Protein AF-A0A0D6M0I7-F1 (afdb_monomer)

Solvent-accessible surface area (backbone atoms only — not comparable to full-atom values): 11530 Å² total; per-residue (Å²): 132,85,77,81,77,54,43,58,32,40,45,80,44,77,45,68,45,101,78,76,45,76,41,83,40,83,48,74,40,79,72,63,28,50,25,84,95,45,68,43,56,78,30,34,37,62,37,86,89,77,53,40,68,40,75,42,82,83,45,76,90,71,80,80,79,91,53,92,72,46,47,75,41,77,42,70,50,98,43,27,34,66,40,72,46,74,46,53,52,68,68,68,65,74,65,64,63,80,65,67,57,88,78,60,75,82,79,76,46,36,56,61,31,41,77,31,72,63,28,76,69,51,85,80,49,14,54,88,46,65,84,58,82,74,86,69,80,73,97,60,70,28,70,64,41,68,40,55,38,91,77,34,26,28,60,38,86,88,44,72,74,77,13,31,36,47,58,68,56,37,55,55,51,52,53,52,50,52,55,50,61,73,67,52,77,89,126

Mean predicted aligned error: 18.9 Å

pLDDT: mean 76.94, std 11.25, range [42.22, 89.38]

Sequence (187 aa):
MSMPRLKAGCKMEMEVDERDCPMPKIVCDKKNLKCGSIFCEPGYECDDNTLKCIPRTDCPSIALPEQEGCTDKMILDEFDCLVPVRTCKPEKPLRQRRETSSTKASVKCPKNAEWRECTNICPEKSCENYLQTSTCFSLRCGEPGCMCKEGHVLLSSANKENGCVRRETCVKLDSMKKDIEKNKPAN

Organism: NCBI:txid53326

Radius of gyration: 35.13 Å; Cα contacts (8 Å, |Δi|>4): 261; chains: 1; bounding box: 59×62×102 Å

Nearest PDB structures (foldseek):
  5lnl-assembly3_I  TM=2.383E-01  e=9.987E-01  Haemophilus influenzae
  5lnl-assembly3_G  TM=2.401E-01  e=1.651E+00  Haemophilus influenzae
  5lnl-assembly2_E  TM=2.295E-01  e=3.094E+00  Haemophilus influenzae

Structure (mmCIF, N/CA/C/O backbone):
data_AF-A0A0D6M0I7-F1
#
_entry.id   AF-A0A0D6M0I7-F1
#
loop_
_atom_site.group_PDB
_atom_site.id
_atom_site.type_symbol
_atom_site.label_atom_id
_atom_site.label_alt_id
_atom_site.label_comp_id
_atom_site.label_asym_id
_atom_site.label_entity_id
_atom_site.label_seq_id
_atom_site.pdbx_PDB_ins_code
_atom_site.Cartn_x
_atom_site.Cartn_y
_atom_site.Cartn_z
_atom_site.occupancy
_atom_site.B_iso_or_equiv
_atom_site.auth_seq_id
_atom_site.auth_comp_id
_atom_site.auth_asym_id
_atom_site.auth_atom_id
_atom_site.pdbx_PDB_model_num
ATOM 1 N N . MET A 1 1 ? -1.122 -19.846 27.636 1.00 45.75 1 MET A N 1
ATOM 2 C CA . MET A 1 1 ? -1.991 -19.970 26.446 1.00 45.75 1 MET A CA 1
ATOM 3 C C . MET A 1 1 ? -2.554 -18.587 26.168 1.00 45.75 1 MET A C 1
ATOM 5 O O . MET A 1 1 ? -3.141 -18.017 27.075 1.00 45.75 1 MET A O 1
ATOM 9 N N . SER A 1 2 ? -2.271 -17.995 25.005 1.00 52.00 2 SER A N 1
ATOM 10 C CA . SER A 1 2 ? -2.831 -16.686 24.634 1.00 52.00 2 SER A CA 1
ATOM 11 C C . SER A 1 2 ? -4.313 -16.883 24.321 1.00 52.00 2 SER A C 1
ATOM 13 O O . SER A 1 2 ? -4.646 -17.766 23.532 1.00 52.00 2 SER A O 1
ATOM 15 N N . MET A 1 3 ? -5.194 -16.140 24.996 1.00 57.88 3 MET A N 1
ATOM 16 C CA . MET A 1 3 ? -6.621 -16.167 24.679 1.00 57.88 3 MET A CA 1
ATOM 17 C C . MET A 1 3 ? -6.831 -15.629 23.255 1.00 57.88 3 MET A C 1
ATOM 19 O O . MET A 1 3 ? -6.162 -14.665 22.872 1.00 57.88 3 MET A O 1
ATOM 23 N N . PRO A 1 4 ? -7.715 -16.249 22.457 1.00 67.06 4 PRO A N 1
ATOM 24 C CA . PRO A 1 4 ? -8.038 -15.748 21.130 1.00 67.06 4 PRO A CA 1
ATOM 25 C C . PRO A 1 4 ? -8.660 -14.353 21.241 1.00 67.06 4 PRO A C 1
ATOM 27 O O . PRO A 1 4 ? -9.542 -14.129 22.068 1.00 67.06 4 PRO A O 1
ATOM 30 N N . ARG A 1 5 ? -8.196 -13.422 20.402 1.00 76.69 5 ARG A N 1
ATOM 31 C CA . ARG A 1 5 ? -8.773 -12.077 20.310 1.00 76.69 5 ARG A CA 1
ATOM 32 C C . ARG A 1 5 ? -10.195 -12.165 19.781 1.00 76.69 5 ARG A C 1
ATOM 34 O O . ARG A 1 5 ? -10.444 -12.823 18.769 1.00 76.69 5 ARG A O 1
ATOM 41 N N . LEU A 1 6 ? -11.113 -11.489 20.454 1.00 80.31 6 LEU A N 1
ATOM 42 C CA . LEU A 1 6 ? -12.518 -11.425 20.053 1.00 80.31 6 LEU A CA 1
ATOM 43 C C . LEU A 1 6 ? -12.852 -10.032 19.507 1.00 80.31 6 LEU A C 1
ATOM 45 O O . LEU A 1 6 ? -12.062 -9.105 19.635 1.00 80.31 6 LEU A O 1
ATOM 49 N N . LYS A 1 7 ? -14.005 -9.865 18.863 1.00 83.75 7 LYS A N 1
ATOM 50 C CA . LYS A 1 7 ? -14.529 -8.534 18.511 1.00 83.75 7 LYS A CA 1
ATOM 51 C C . LYS A 1 7 ? -15.225 -7.890 19.708 1.00 83.75 7 LYS A C 1
ATOM 53 O O . LYS A 1 7 ? -15.615 -8.591 20.647 1.00 83.75 7 LYS A O 1
ATOM 58 N N . ALA A 1 8 ? -15.404 -6.570 19.681 1.00 79.88 8 ALA A N 1
ATOM 59 C CA . ALA A 1 8 ? -16.074 -5.877 20.775 1.00 79.88 8 ALA A CA 1
ATOM 60 C C . ALA A 1 8 ? -17.533 -6.360 20.904 1.00 79.88 8 ALA A C 1
ATOM 62 O O . ALA A 1 8 ? -18.258 -6.494 19.919 1.00 79.88 8 ALA A O 1
ATOM 63 N N . GLY A 1 9 ? -17.967 -6.658 22.131 1.00 78.50 9 GLY A N 1
ATOM 64 C CA . GLY A 1 9 ? -19.300 -7.214 22.388 1.00 78.50 9 GLY A CA 1
ATOM 65 C C . GLY A 1 9 ? -19.461 -8.700 22.032 1.00 78.50 9 GLY A C 1
ATOM 66 O O . GLY A 1 9 ? -20.576 -9.225 22.112 1.00 78.50 9 GLY A O 1
ATOM 67 N N . CYS A 1 10 ? -18.376 -9.390 21.674 1.00 81.81 10 CYS A N 1
ATOM 68 C CA . CYS A 1 10 ? -18.375 -10.829 21.446 1.00 81.81 10 CYS A CA 1
ATOM 69 C C . CYS A 1 10 ? -17.792 -11.583 22.641 1.00 81.81 10 CYS A C 1
ATOM 71 O O . CYS A 1 10 ? -16.761 -11.198 23.189 1.00 81.81 10 CYS A O 1
ATOM 73 N N . LYS A 1 11 ? -18.441 -12.681 23.023 1.00 80.88 11 LYS A N 1
ATOM 74 C CA . LYS A 1 11 ? -17.976 -13.606 24.060 1.00 80.88 11 LYS A CA 1
ATOM 75 C C . LYS A 1 11 ? -17.826 -14.998 23.462 1.00 80.88 11 LYS A C 1
ATOM 77 O O . LYS A 1 11 ? -18.513 -15.349 22.505 1.00 80.88 11 LYS A O 1
ATOM 82 N N . MET A 1 12 ? -16.896 -15.771 24.009 1.00 80.50 12 MET A N 1
ATOM 83 C CA . MET A 1 12 ? -16.757 -17.182 23.675 1.00 80.50 12 MET A CA 1
ATOM 84 C C . MET A 1 12 ? -17.639 -17.982 24.629 1.00 80.50 12 MET A C 1
ATOM 86 O O . MET A 1 12 ? -17.403 -17.988 25.835 1.00 80.50 12 MET A O 1
ATOM 90 N N . GLU A 1 13 ? -18.661 -18.627 24.085 1.00 83.25 13 GLU A N 1
ATOM 91 C CA . GLU A 1 13 ? -19.517 -19.564 24.804 1.00 83.25 13 GLU A CA 1
ATOM 92 C C . GLU A 1 13 ? -19.139 -20.989 24.404 1.00 83.25 13 GLU A C 1
ATOM 94 O O . GLU A 1 13 ? -18.748 -21.247 23.267 1.00 83.25 13 GLU A O 1
ATOM 99 N N . MET A 1 14 ? -19.214 -21.919 25.350 1.00 79.31 14 MET A N 1
ATOM 100 C CA . MET A 1 14 ? -18.956 -23.332 25.090 1.00 79.31 14 MET A CA 1
ATOM 101 C C . MET A 1 14 ? -20.298 -23.997 24.814 1.00 79.31 14 MET A C 1
ATOM 103 O O . MET A 1 14 ? -21.140 -24.071 25.708 1.00 79.31 14 MET A O 1
ATOM 107 N N . GLU A 1 15 ? -20.504 -24.453 23.585 1.00 80.44 15 GLU A N 1
ATOM 108 C CA . GLU A 1 15 ? -21.698 -25.202 23.200 1.00 80.44 15 GLU A CA 1
ATOM 109 C C . GLU A 1 15 ? -21.327 -26.679 23.064 1.00 80.44 15 GLU A C 1
ATOM 111 O O . GLU A 1 15 ? -20.254 -27.021 22.569 1.00 80.44 15 GLU A O 1
ATOM 116 N N . VAL A 1 16 ? -22.186 -27.561 23.561 1.00 81.06 16 VAL A N 1
ATOM 117 C CA . VAL A 1 16 ? -21.948 -29.003 23.538 1.00 81.06 16 VAL A CA 1
ATOM 118 C C . VAL A 1 16 ? -22.567 -29.562 22.256 1.00 81.06 16 VAL A C 1
ATOM 120 O O . VAL A 1 16 ? -23.767 -29.413 22.044 1.00 81.06 16 VAL A O 1
ATOM 123 N N . ASP A 1 17 ? -21.745 -30.152 21.386 1.00 72.06 17 ASP A N 1
ATOM 124 C CA . ASP A 1 17 ? -22.201 -30.810 20.152 1.00 72.06 17 ASP A CA 1
ATOM 125 C C . ASP A 1 17 ? -22.946 -32.128 20.467 1.00 72.06 17 ASP A C 1
ATOM 127 O O . ASP A 1 17 ? -22.831 -32.656 21.572 1.00 72.06 17 ASP A O 1
ATOM 131 N N . GLU A 1 18 ? -23.646 -32.725 19.495 1.00 79.06 18 GLU A N 1
ATOM 132 C CA . GLU A 1 18 ? -24.423 -33.979 19.632 1.00 79.06 18 GLU A CA 1
ATOM 133 C C . GLU A 1 18 ? -23.598 -35.187 20.133 1.00 79.06 18 GLU A C 1
ATOM 135 O O . GLU A 1 18 ? -24.147 -36.235 20.469 1.00 79.06 18 GLU A O 1
ATOM 140 N N . ARG A 1 19 ? -22.268 -35.053 20.181 1.00 80.50 19 ARG A N 1
ATOM 141 C CA . ARG A 1 19 ? -21.315 -36.042 20.710 1.00 80.50 19 ARG A CA 1
ATOM 142 C C . ARG A 1 19 ? -20.726 -35.658 22.071 1.00 80.50 19 ARG A C 1
ATOM 144 O O . ARG A 1 19 ? -19.617 -36.090 22.385 1.00 80.50 19 ARG A O 1
ATOM 151 N N . ASP A 1 20 ? -21.403 -34.798 22.826 1.00 82.12 20 ASP A N 1
ATOM 152 C CA . ASP A 1 20 ? -20.948 -34.254 24.112 1.00 82.12 20 ASP A CA 1
ATOM 153 C C . ASP A 1 20 ? -19.566 -33.568 24.054 1.00 82.12 20 ASP A C 1
ATOM 155 O O . ASP A 1 20 ? -18.831 -33.480 25.039 1.00 82.12 20 ASP A O 1
ATOM 159 N N . CYS A 1 21 ? -19.188 -33.066 22.875 1.00 81.12 21 CYS A N 1
ATOM 160 C CA . CYS A 1 21 ? -17.908 -32.401 22.660 1.00 81.12 21 CYS A CA 1
ATOM 161 C C . CYS A 1 21 ? -18.083 -30.884 22.841 1.00 81.12 21 CYS A C 1
ATOM 163 O O . CYS A 1 21 ? -18.851 -30.281 22.089 1.00 81.12 21 CYS A O 1
ATOM 165 N N . PRO A 1 22 ? -17.390 -30.241 23.801 1.00 79.12 22 PRO A N 1
ATOM 166 C CA . PRO A 1 22 ? -17.518 -28.808 24.023 1.00 79.12 22 PRO A CA 1
ATOM 167 C C . PRO A 1 22 ? -16.780 -28.036 22.924 1.00 79.12 22 PRO A C 1
ATOM 169 O O . PRO A 1 22 ? -15.549 -28.063 22.842 1.00 79.12 22 PRO A O 1
ATOM 172 N N . MET A 1 23 ? -17.534 -27.339 22.080 1.00 78.56 23 MET A N 1
ATOM 173 C CA . MET A 1 23 ? -17.016 -26.537 20.981 1.00 78.56 23 MET A CA 1
ATOM 174 C C . MET A 1 23 ? -17.151 -25.040 21.306 1.00 78.56 23 MET A C 1
ATOM 176 O O . MET A 1 23 ? -18.237 -24.583 21.672 1.00 78.56 23 MET A O 1
ATOM 180 N N . PRO A 1 24 ? -16.068 -24.249 21.187 1.00 81.50 24 PRO A N 1
ATOM 181 C CA . PRO A 1 24 ? -16.140 -22.814 21.409 1.00 81.50 24 PRO A CA 1
ATOM 182 C C . PRO A 1 24 ? -16.903 -22.139 20.267 1.00 81.50 24 PRO A C 1
ATOM 184 O O . PRO A 1 24 ? -16.541 -22.261 19.095 1.00 81.50 24 PRO A O 1
ATOM 187 N N . LYS A 1 25 ? -17.929 -21.372 20.618 1.00 81.94 25 LYS A N 1
ATOM 188 C CA . LYS A 1 25 ? -18.729 -20.557 19.709 1.00 81.94 25 LYS A CA 1
ATOM 189 C C . LYS A 1 25 ? -18.595 -19.093 20.088 1.00 81.94 25 LYS A C 1
ATOM 191 O O . LYS A 1 25 ? -18.655 -18.724 21.256 1.00 81.94 25 LYS A O 1
ATOM 196 N N . ILE A 1 26 ? -18.401 -18.243 19.088 1.00 82.75 26 ILE A N 1
ATOM 197 C CA . ILE A 1 26 ? -18.319 -16.798 19.291 1.00 82.75 26 ILE A CA 1
ATOM 198 C C . ILE A 1 26 ? -19.728 -16.225 19.149 1.00 82.75 26 ILE A C 1
ATOM 200 O O . ILE A 1 26 ? -20.324 -16.310 18.075 1.00 82.75 26 ILE A O 1
ATOM 204 N N . VAL A 1 27 ? -20.249 -15.639 20.225 1.00 82.06 27 VAL A N 1
ATOM 205 C CA . VAL A 1 27 ? -21.570 -15.002 20.265 1.00 82.06 27 VAL A CA 1
ATOM 206 C C . VAL A 1 27 ? -21.383 -13.499 20.440 1.00 82.06 27 VAL A C 1
ATOM 208 O O . VAL A 1 27 ? -20.778 -13.048 21.411 1.00 82.06 27 VAL A O 1
ATOM 211 N N . CYS A 1 28 ? -21.873 -12.720 19.476 1.00 81.50 28 CYS A N 1
ATOM 212 C CA . CYS A 1 28 ? -21.733 -11.266 19.439 1.00 81.50 28 CYS A CA 1
ATOM 213 C C . CYS A 1 28 ? -23.082 -10.587 19.669 1.00 81.50 28 CYS A C 1
ATOM 215 O O . CYS A 1 28 ? -23.983 -10.714 18.842 1.00 81.50 28 CYS A O 1
ATOM 217 N N . ASP A 1 29 ? -23.194 -9.812 20.747 1.00 79.62 29 ASP A N 1
ATOM 218 C CA . ASP A 1 29 ? -24.434 -9.139 21.133 1.00 79.62 29 ASP A CA 1
ATOM 219 C C . ASP A 1 29 ? -24.184 -7.693 21.553 1.00 79.62 29 ASP A C 1
ATOM 221 O O . ASP A 1 29 ? -23.333 -7.400 22.390 1.00 79.62 29 ASP A O 1
ATOM 225 N N . LYS A 1 30 ? -25.016 -6.763 21.066 1.00 76.69 30 LYS A N 1
ATOM 226 C CA . LYS A 1 30 ? -24.940 -5.341 21.463 1.00 76.69 30 LYS A CA 1
ATOM 227 C C . LYS A 1 30 ? -25.147 -5.128 22.964 1.00 76.69 30 LYS A C 1
ATOM 229 O O . LYS A 1 30 ? -24.667 -4.147 23.521 1.00 76.69 30 LYS A O 1
ATOM 234 N N . LYS A 1 31 ? -25.855 -6.046 23.631 1.00 78.31 31 LYS A N 1
ATOM 235 C CA . LYS A 1 31 ? -26.040 -6.022 25.088 1.00 78.31 31 LYS A CA 1
ATOM 236 C C . LYS A 1 31 ? -24.724 -6.213 25.840 1.00 78.31 31 LYS A C 1
ATOM 238 O O . LYS A 1 31 ? -24.592 -5.670 26.929 1.00 78.31 31 LYS A O 1
ATOM 243 N N . ASN A 1 32 ? -23.752 -6.910 25.249 1.00 73.69 32 ASN A N 1
ATOM 244 C CA . ASN A 1 32 ? -22.438 -7.121 25.856 1.00 73.69 32 ASN A CA 1
ATOM 245 C C . ASN A 1 32 ? -21.578 -5.850 25.882 1.00 73.69 32 ASN A C 1
ATOM 247 O O . ASN A 1 32 ? -20.591 -5.815 26.603 1.00 73.69 32 ASN A O 1
ATOM 251 N N . LEU A 1 33 ? -21.950 -4.809 25.130 1.00 77.06 33 LEU A N 1
ATOM 252 C CA . LEU A 1 33 ? -21.303 -3.493 25.183 1.00 77.06 33 LEU A CA 1
ATOM 253 C C . LEU A 1 33 ? -21.889 -2.599 26.283 1.00 77.06 33 LEU A C 1
ATOM 255 O O . LEU A 1 33 ? -21.406 -1.490 26.497 1.00 77.06 33 LEU A O 1
ATOM 259 N N . LYS A 1 34 ? -22.963 -3.025 26.9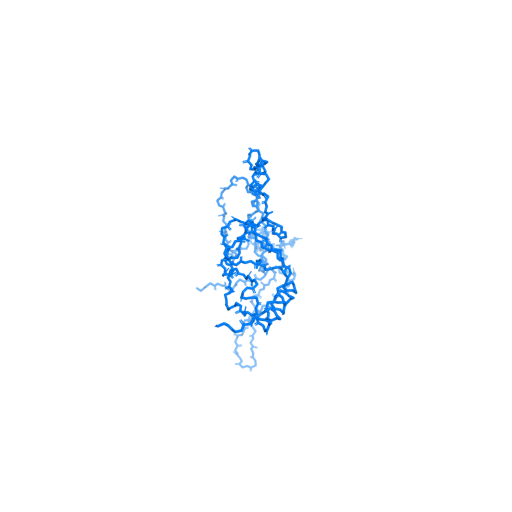54 1.00 81.75 34 LYS A N 1
ATOM 260 C CA . LYS A 1 34 ? -23.627 -2.213 27.970 1.00 81.75 34 LYS A CA 1
ATOM 261 C C . LYS A 1 34 ? -22.807 -2.217 29.260 1.00 81.75 34 LYS A C 1
ATOM 263 O O . LYS A 1 34 ? -22.562 -3.273 29.830 1.00 81.75 34 LYS A O 1
ATOM 268 N N . CYS A 1 35 ? -22.465 -1.030 29.742 1.00 82.44 35 CYS A N 1
ATOM 269 C CA . CYS A 1 35 ? -21.758 -0.803 30.992 1.00 82.44 35 CYS A CA 1
ATOM 270 C C . CYS A 1 35 ? -22.588 0.125 31.881 1.00 82.44 35 CYS A C 1
ATOM 272 O O . CYS A 1 35 ? -22.675 1.332 31.645 1.00 82.44 35 CYS A O 1
ATOM 274 N N . GLY A 1 36 ? -23.301 -0.446 32.855 1.00 81.19 36 GLY A N 1
ATOM 275 C CA . GLY A 1 36 ? -24.293 0.293 33.639 1.00 81.19 36 GLY A CA 1
ATOM 276 C C . GLY A 1 36 ? -25.383 0.915 32.752 1.00 81.19 36 GLY A C 1
ATOM 277 O O . GLY A 1 36 ? -26.186 0.203 32.143 1.00 81.19 36 GLY A O 1
ATOM 278 N N . SER A 1 37 ? -25.409 2.248 32.675 1.00 81.31 37 SER A N 1
ATOM 279 C CA . SER A 1 37 ? -26.374 3.020 31.870 1.00 81.31 37 SER A CA 1
ATOM 280 C C . SER A 1 37 ? -25.841 3.466 30.503 1.00 81.31 37 SER A C 1
ATOM 282 O O . SER A 1 37 ? -26.593 4.067 29.737 1.00 81.31 37 SER A O 1
ATOM 284 N N . ILE A 1 38 ? -24.571 3.196 30.190 1.00 83.81 38 ILE A N 1
ATOM 285 C CA . ILE A 1 38 ? -23.921 3.602 28.935 1.00 83.81 38 ILE A CA 1
ATOM 286 C C . ILE A 1 38 ? -23.555 2.383 28.084 1.00 83.81 38 ILE A C 1
ATOM 288 O O . ILE A 1 38 ? -23.533 1.255 28.570 1.00 83.81 38 ILE A O 1
ATOM 292 N N . PHE A 1 39 ? -23.287 2.603 26.800 1.00 85.81 39 PHE A N 1
ATOM 293 C CA . PHE A 1 39 ? -22.724 1.588 25.910 1.00 85.81 39 PHE A CA 1
ATOM 294 C C . PHE A 1 39 ? -21.276 1.959 25.612 1.00 85.81 39 PHE A C 1
ATOM 296 O O . PHE A 1 39 ? -21.008 3.095 25.224 1.00 85.81 39 PHE A O 1
ATOM 303 N N . CYS A 1 40 ? -20.361 1.015 25.811 1.00 83.75 40 CYS A N 1
ATOM 304 C CA . CYS A 1 40 ? -18.964 1.193 25.459 1.00 83.75 40 CYS A CA 1
ATOM 305 C C . CYS A 1 40 ? -18.800 1.206 23.942 1.00 83.75 40 CYS A C 1
ATOM 307 O O . CYS A 1 40 ? -19.434 0.429 23.221 1.00 83.75 40 CYS A O 1
ATOM 309 N N . GLU A 1 41 ? -17.945 2.104 23.466 1.00 82.94 41 GLU A N 1
ATOM 310 C CA . GLU A 1 41 ? -17.535 2.125 22.069 1.00 82.94 41 GLU A CA 1
ATOM 311 C C . GLU A 1 41 ? -16.667 0.893 21.751 1.00 82.94 41 GLU A C 1
ATOM 313 O O . GLU A 1 41 ? -16.020 0.342 22.651 1.00 82.94 41 GLU A O 1
ATOM 318 N N . PRO A 1 42 ? -16.627 0.444 20.484 1.00 81.75 42 PRO A N 1
ATOM 319 C CA . PRO A 1 42 ? -15.705 -0.609 20.072 1.00 81.75 42 PRO A CA 1
ATOM 320 C C . PRO A 1 42 ? -14.258 -0.234 20.443 1.00 81.75 42 PRO A C 1
ATOM 322 O O . PRO A 1 42 ? -13.865 0.924 20.320 1.00 81.75 42 PRO A O 1
ATOM 325 N N . GLY A 1 43 ? -13.481 -1.196 20.949 1.00 78.19 43 GLY A N 1
ATOM 326 C CA . GLY A 1 43 ? -12.152 -0.953 21.542 1.00 78.19 43 GLY A CA 1
ATOM 327 C C . GLY A 1 43 ? -12.126 -0.854 23.059 1.00 78.19 43 GLY A C 1
ATOM 328 O O . GLY A 1 43 ? -11.050 -0.964 23.654 1.00 78.19 43 GLY A O 1
ATOM 329 N N . TYR A 1 44 ? -13.296 -0.746 23.687 1.00 83.25 44 TYR A N 1
ATOM 330 C CA . TYR A 1 44 ? -13.439 -0.707 25.135 1.00 83.25 44 TYR A CA 1
ATOM 331 C C . TYR A 1 44 ? -14.287 -1.876 25.647 1.00 83.25 44 TYR A C 1
ATOM 333 O O . TYR A 1 44 ? -15.237 -2.315 24.998 1.00 83.25 44 TYR A O 1
ATOM 341 N N . GLU A 1 45 ? -13.941 -2.369 26.831 1.00 85.00 45 GLU A N 1
ATOM 342 C CA . GLU A 1 45 ? -14.723 -3.322 27.616 1.00 85.00 45 GLU A CA 1
ATOM 343 C C . GLU A 1 45 ? -15.252 -2.659 28.891 1.00 85.00 45 GLU A C 1
ATOM 345 O O . GLU A 1 45 ? -14.703 -1.666 29.366 1.00 85.00 45 GLU A O 1
ATOM 350 N N . CYS A 1 46 ? -16.355 -3.174 29.431 1.00 85.00 46 CYS A N 1
ATOM 351 C CA . CYS A 1 46 ? -16.882 -2.687 30.699 1.00 85.00 46 CYS A CA 1
ATOM 352 C C . CYS A 1 46 ? -16.094 -3.298 31.859 1.00 85.00 46 CYS A C 1
ATOM 354 O O . CYS A 1 46 ? -16.008 -4.519 31.961 1.00 85.00 46 CYS A O 1
ATOM 356 N N . ASP A 1 47 ? -15.573 -2.461 32.752 1.00 84.69 47 ASP A N 1
ATOM 357 C CA . ASP A 1 47 ? -15.120 -2.909 34.064 1.00 84.69 47 ASP A CA 1
ATOM 358 C C . ASP A 1 47 ? -16.321 -2.992 35.011 1.00 84.69 47 ASP A C 1
ATOM 360 O O . ASP A 1 47 ? -16.873 -1.969 35.428 1.00 84.69 47 ASP A O 1
ATOM 364 N N . ASP A 1 48 ? -16.709 -4.216 35.365 1.00 80.62 48 ASP A N 1
ATOM 365 C CA . ASP A 1 48 ? -17.852 -4.497 36.238 1.00 80.62 48 ASP A CA 1
ATOM 366 C C . ASP A 1 48 ? -17.703 -3.873 37.638 1.00 80.62 48 ASP A C 1
ATOM 368 O O . ASP A 1 48 ? -18.704 -3.590 38.298 1.00 80.62 48 ASP A O 1
ATOM 372 N N . ASN A 1 49 ? -16.470 -3.609 38.092 1.00 83.44 49 ASN A N 1
ATOM 373 C CA . ASN A 1 49 ? -16.224 -3.033 39.417 1.00 83.44 49 ASN A CA 1
ATOM 374 C C . ASN A 1 49 ? -16.445 -1.520 39.449 1.00 83.44 49 ASN A C 1
ATOM 376 O O . ASN A 1 49 ? -16.968 -0.981 40.424 1.00 83.44 49 ASN A O 1
ATOM 380 N N . THR A 1 50 ? -16.010 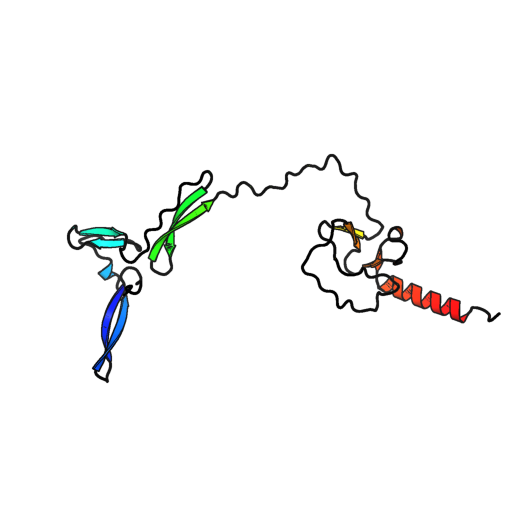-0.818 38.401 1.00 83.25 50 THR A N 1
ATOM 381 C CA . THR A 1 50 ? -16.071 0.650 38.346 1.00 83.25 50 THR A CA 1
ATOM 382 C C . THR A 1 50 ? -17.213 1.177 37.484 1.00 83.25 50 THR A C 1
ATOM 384 O O . THR A 1 50 ? -17.476 2.382 37.513 1.00 83.25 50 THR A O 1
ATOM 387 N N . LEU A 1 51 ? -17.904 0.296 36.747 1.00 84.00 51 LEU A N 1
ATOM 388 C CA . LEU A 1 51 ? -18.929 0.626 35.752 1.00 84.00 51 LEU A CA 1
ATOM 389 C C . LEU A 1 51 ? -18.420 1.627 34.700 1.00 84.00 51 LEU A C 1
ATOM 391 O O . LEU A 1 51 ? -19.164 2.493 34.231 1.00 84.00 51 LEU A O 1
ATOM 395 N N . LYS A 1 52 ? -17.134 1.527 34.343 1.00 85.88 52 LYS A N 1
ATOM 396 C CA . LYS A 1 52 ? -16.482 2.367 33.332 1.00 85.88 52 LYS A CA 1
ATOM 397 C C . LYS A 1 52 ? -16.033 1.530 32.146 1.00 85.88 52 LYS A C 1
ATOM 399 O O . LYS A 1 52 ? -15.618 0.388 32.296 1.00 85.88 52 LYS A O 1
ATOM 404 N N . CYS A 1 53 ? -16.062 2.146 30.971 1.00 85.62 53 CYS A N 1
ATOM 405 C CA . CYS A 1 53 ? -15.475 1.574 29.769 1.00 85.62 53 CYS A CA 1
ATOM 406 C C . CYS A 1 53 ? -13.953 1.753 29.818 1.00 85.62 53 CYS A C 1
ATOM 408 O O . CYS A 1 53 ? -13.460 2.884 29.791 1.00 85.62 53 CYS A O 1
ATOM 410 N N . ILE A 1 54 ? -13.219 0.651 29.911 1.00 85.69 54 ILE A N 1
ATOM 411 C CA . ILE A 1 54 ? -11.754 0.610 29.912 1.00 85.69 54 ILE A CA 1
ATOM 412 C C . ILE A 1 54 ? -11.243 0.005 28.599 1.00 85.69 54 ILE A C 1
ATOM 414 O O . ILE A 1 54 ? -11.968 -0.760 27.967 1.00 85.69 54 ILE A O 1
ATOM 418 N N . PRO A 1 55 ? -10.032 0.355 28.130 1.00 83.62 55 PRO A N 1
ATOM 419 C CA . PRO A 1 55 ? -9.460 -0.270 26.944 1.00 83.62 55 PRO A CA 1
ATOM 420 C C . PRO A 1 55 ? -9.350 -1.779 27.137 1.00 83.62 55 PRO A C 1
ATOM 422 O O . PRO A 1 55 ? -8.973 -2.246 28.212 1.00 83.62 55 PRO A O 1
ATOM 425 N N . ARG A 1 56 ? -9.654 -2.524 26.080 1.00 83.75 56 ARG A N 1
ATOM 426 C CA . ARG A 1 56 ? -9.621 -3.983 26.107 1.00 83.75 56 ARG A CA 1
ATOM 427 C C . ARG A 1 56 ? -8.239 -4.534 26.438 1.00 83.75 56 ARG A C 1
ATOM 429 O O . ARG A 1 56 ? -7.244 -4.164 25.813 1.00 83.75 56 ARG A O 1
ATOM 436 N N . THR A 1 57 ? -8.203 -5.472 27.375 1.00 81.19 57 THR A N 1
ATOM 437 C CA . THR A 1 57 ? -6.967 -6.111 27.851 1.00 81.19 57 THR A CA 1
ATOM 438 C C . THR A 1 57 ? -6.396 -7.173 26.906 1.00 81.19 57 THR A C 1
ATOM 440 O O . THR A 1 57 ? -5.203 -7.471 26.970 1.00 81.19 57 THR A O 1
ATOM 443 N N . ASP A 1 58 ? -7.204 -7.728 25.998 1.00 80.31 58 ASP A N 1
ATOM 444 C CA . ASP A 1 58 ? -6.753 -8.693 24.984 1.00 80.31 58 ASP A CA 1
ATOM 445 C C . ASP A 1 58 ? -6.097 -8.033 23.753 1.00 80.31 58 ASP A C 1
ATOM 447 O O . ASP A 1 58 ? -5.432 -8.695 22.940 1.00 80.31 58 ASP A O 1
ATOM 451 N N . CYS A 1 59 ? -6.243 -6.712 23.634 1.00 80.31 59 CYS A N 1
ATOM 452 C CA . CYS A 1 59 ? -5.601 -5.908 22.609 1.00 80.31 59 CYS A CA 1
ATOM 453 C C . CYS A 1 59 ? -4.141 -5.586 22.986 1.00 80.31 59 CYS A C 1
ATOM 455 O O . CYS A 1 59 ? -3.818 -5.362 24.153 1.00 80.31 59 CYS A O 1
ATOM 457 N N . PRO A 1 60 ? -3.220 -5.539 22.010 1.00 78.31 60 PRO A N 1
ATOM 458 C CA . PRO A 1 60 ? -1.831 -5.199 22.275 1.00 78.31 60 PRO A CA 1
ATOM 459 C C . PRO A 1 60 ? -1.694 -3.695 22.539 1.00 78.31 60 PRO A C 1
ATOM 461 O O . PRO A 1 60 ? -1.979 -2.875 21.668 1.00 78.31 60 PRO A O 1
ATOM 464 N N . SER A 1 61 ? -1.189 -3.328 23.715 1.00 70.56 61 SER A N 1
ATOM 465 C CA . SER A 1 61 ? -0.841 -1.941 24.037 1.00 70.56 61 SER A CA 1
ATOM 466 C C . SER A 1 61 ? 0.433 -1.526 23.297 1.00 70.56 61 SER A C 1
ATOM 468 O O . SER A 1 61 ? 1.543 -1.711 23.794 1.00 70.56 61 SER A O 1
ATOM 470 N N . ILE A 1 62 ? 0.281 -0.986 22.088 1.00 76.81 62 ILE A N 1
ATOM 471 C CA . ILE A 1 62 ? 1.391 -0.443 21.300 1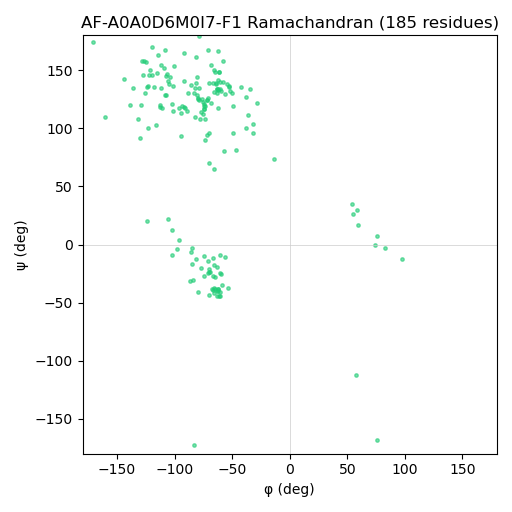.00 76.81 62 ILE A CA 1
ATOM 472 C C . ILE A 1 62 ? 1.445 1.069 21.524 1.00 76.81 62 ILE A C 1
ATOM 474 O O . ILE A 1 62 ? 0.516 1.786 21.164 1.00 76.81 62 ILE A O 1
ATOM 478 N N . ALA A 1 63 ? 2.549 1.557 22.085 1.00 75.19 63 ALA A N 1
ATOM 479 C CA . ALA A 1 63 ? 2.887 2.975 22.090 1.00 75.19 63 ALA A CA 1
ATOM 480 C C . ALA A 1 63 ? 3.948 3.217 21.013 1.00 75.19 63 ALA A C 1
ATOM 482 O O . ALA A 1 63 ? 5.019 2.606 21.046 1.00 75.19 63 ALA A O 1
ATOM 483 N N . LEU A 1 64 ? 3.652 4.075 20.037 1.00 74.88 64 LEU A N 1
ATOM 484 C CA . LEU A 1 64 ? 4.647 4.469 19.046 1.00 74.88 64 LEU A CA 1
ATOM 485 C C . LEU A 1 64 ? 5.548 5.571 19.635 1.00 74.88 64 LEU A C 1
ATOM 487 O O . LEU A 1 64 ? 5.037 6.473 20.296 1.00 74.88 64 LEU A O 1
ATOM 491 N N . PRO A 1 65 ? 6.872 5.538 19.397 1.00 79.25 65 PRO A N 1
ATOM 492 C CA . PRO A 1 65 ? 7.782 6.584 19.864 1.00 79.25 65 PRO A CA 1
ATOM 493 C C . PRO A 1 65 ? 7.492 7.901 19.143 1.00 79.25 65 PRO A C 1
ATOM 495 O O . PRO A 1 65 ? 7.257 7.877 17.934 1.00 79.25 65 PRO A O 1
ATOM 498 N N . GLU A 1 66 ? 7.524 9.034 19.846 1.00 73.81 66 GLU A N 1
ATOM 499 C CA . GLU A 1 66 ? 7.268 10.355 19.256 1.00 73.81 66 GLU A CA 1
ATOM 500 C C . GLU A 1 66 ? 8.150 10.607 18.022 1.00 73.81 66 GLU A C 1
ATOM 502 O O . GLU A 1 66 ? 9.343 10.300 18.015 1.00 73.81 66 GLU A O 1
ATOM 507 N N . GLN A 1 67 ? 7.552 11.138 16.953 1.00 71.75 67 GLN A N 1
ATOM 508 C CA . GLN A 1 67 ? 8.252 11.396 15.697 1.00 71.75 67 GLN A CA 1
ATOM 509 C C . GLN A 1 67 ? 7.826 12.747 15.122 1.00 71.75 67 GLN A C 1
ATOM 511 O O . GLN A 1 67 ? 6.648 12.972 14.833 1.00 71.75 67 GL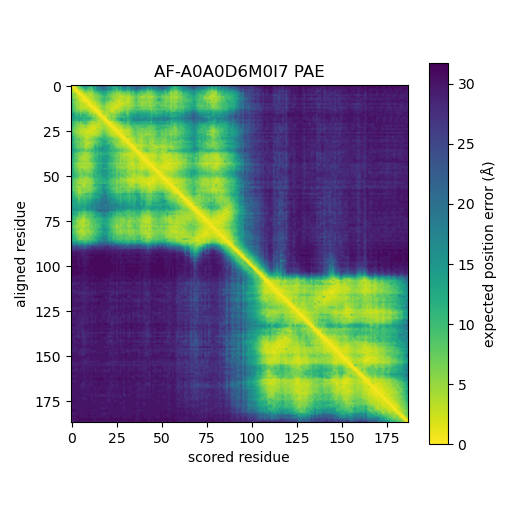N A O 1
ATOM 516 N N . GLU A 1 68 ? 8.793 13.651 14.953 1.00 74.00 68 GLU A N 1
ATOM 517 C CA . GLU A 1 68 ? 8.555 14.983 14.397 1.00 74.00 68 GLU A CA 1
ATOM 518 C C . GLU A 1 68 ? 7.993 14.892 12.970 1.00 74.00 68 GLU A C 1
ATOM 520 O O . GLU A 1 68 ? 8.466 14.124 12.135 1.00 74.00 68 GLU A O 1
ATOM 525 N N . GLY A 1 69 ? 6.950 15.675 12.680 1.00 74.50 69 GLY A N 1
ATOM 526 C CA . GLY A 1 69 ? 6.312 15.703 11.358 1.00 74.50 69 GLY A CA 1
ATOM 527 C C . GLY A 1 69 ? 5.287 14.593 11.097 1.00 74.50 69 GLY A C 1
ATOM 528 O O . GLY A 1 69 ? 4.623 14.625 10.054 1.00 74.50 69 GLY A O 1
ATOM 529 N N . CYS A 1 70 ? 5.086 13.669 12.040 1.00 77.62 70 CYS A N 1
ATOM 530 C CA . CYS A 1 70 ? 4.065 12.635 11.941 1.00 77.62 70 CYS A CA 1
ATOM 531 C C . CYS A 1 70 ? 2.881 12.867 12.882 1.00 77.62 70 CYS A C 1
ATOM 533 O O . CYS A 1 70 ? 3.027 13.396 13.978 1.00 77.62 70 CYS A O 1
ATOM 535 N N . THR A 1 71 ? 1.683 12.501 12.426 1.00 80.25 71 THR A N 1
ATOM 536 C CA . THR A 1 71 ? 0.454 12.521 13.222 1.00 80.25 71 THR A CA 1
ATOM 537 C C . THR A 1 71 ? -0.028 11.102 13.462 1.00 80.25 71 THR A C 1
ATOM 539 O O . THR A 1 71 ? -0.375 10.389 12.516 1.00 80.25 71 THR A O 1
ATOM 542 N N . ASP A 1 72 ? -0.080 10.710 14.728 1.00 83.00 72 ASP A N 1
ATOM 543 C CA . ASP A 1 72 ? -0.596 9.411 15.142 1.00 83.00 72 ASP A CA 1
ATOM 544 C C . ASP A 1 72 ? -2.108 9.513 15.361 1.00 83.00 72 ASP A C 1
ATOM 546 O O . ASP A 1 72 ? -2.600 10.435 16.016 1.00 83.00 72 ASP A O 1
ATOM 550 N N . LYS A 1 73 ? -2.863 8.588 14.766 1.00 83.75 73 LYS A N 1
ATOM 551 C CA . LYS A 1 73 ? -4.315 8.477 14.943 1.00 83.75 73 LYS A CA 1
ATOM 552 C C . LYS A 1 73 ? -4.655 7.084 15.438 1.00 83.75 73 LYS A C 1
ATOM 554 O O . LYS A 1 73 ? -4.159 6.111 14.887 1.00 83.75 73 LYS A O 1
ATOM 559 N N . MET A 1 74 ? -5.532 6.989 16.429 1.00 83.00 74 MET A N 1
ATOM 560 C CA . MET A 1 74 ? -6.072 5.703 16.864 1.00 83.00 74 MET A CA 1
ATOM 561 C C . MET A 1 74 ? -7.183 5.285 15.902 1.00 83.00 74 MET A C 1
ATOM 563 O O . MET A 1 74 ? -8.118 6.054 15.670 1.00 83.00 74 MET A O 1
ATOM 567 N N . ILE A 1 75 ? -7.067 4.093 15.326 1.00 85.44 75 ILE A N 1
ATOM 568 C CA . ILE A 1 75 ? -8.108 3.485 14.490 1.00 85.44 75 ILE A CA 1
ATOM 569 C C . ILE A 1 75 ? -8.434 2.086 15.009 1.00 85.44 75 ILE A C 1
ATOM 571 O O . ILE A 1 75 ? -7.615 1.477 15.690 1.00 85.44 75 ILE A O 1
ATOM 575 N N . LEU A 1 76 ? -9.623 1.582 14.689 1.00 85.44 76 LEU A N 1
ATOM 576 C CA . LEU A 1 76 ? -10.022 0.217 15.021 1.00 85.44 76 LEU A CA 1
ATOM 577 C C . LEU A 1 76 ? -9.472 -0.762 13.979 1.00 85.44 76 LEU A C 1
ATOM 579 O O . LEU A 1 76 ? -9.563 -0.500 12.777 1.00 85.44 76 LEU A O 1
ATOM 583 N N . ASP A 1 77 ? -8.900 -1.872 14.440 1.00 83.19 77 ASP A N 1
ATOM 584 C CA . ASP A 1 77 ? -8.528 -3.001 13.586 1.00 83.19 77 ASP A CA 1
ATOM 585 C C . ASP A 1 77 ? -9.723 -3.944 13.322 1.00 83.19 77 ASP A C 1
ATOM 587 O O . ASP A 1 77 ? -10.865 -3.662 13.683 1.00 83.19 77 ASP A O 1
ATOM 591 N N . GLU A 1 78 ? -9.472 -5.087 12.677 1.00 85.06 78 GLU A N 1
ATOM 592 C CA . GLU A 1 78 ? -10.508 -6.087 12.381 1.00 85.06 78 GLU A CA 1
ATOM 593 C C . GLU A 1 78 ? -11.142 -6.711 13.640 1.00 85.06 78 GLU A C 1
ATOM 595 O O . GLU A 1 78 ? -12.243 -7.252 13.565 1.00 85.06 78 GLU A O 1
ATOM 600 N N . PHE A 1 79 ? -10.487 -6.622 14.797 1.00 84.06 79 PHE A N 1
ATOM 601 C CA . PHE A 1 79 ? -10.964 -7.136 16.082 1.00 84.06 79 PHE A CA 1
ATOM 602 C C . PHE A 1 79 ? -11.527 -6.031 16.983 1.00 84.06 79 PHE A C 1
ATOM 604 O O . PHE A 1 79 ? -11.763 -6.270 18.168 1.00 84.06 79 PHE A O 1
ATOM 611 N N . ASP A 1 80 ? -11.763 -4.837 16.433 1.00 83.81 80 ASP A N 1
ATOM 612 C CA . ASP A 1 80 ? -12.131 -3.631 17.171 1.00 83.81 80 ASP A CA 1
ATOM 613 C C . ASP A 1 80 ? -11.090 -3.236 18.231 1.00 83.81 80 ASP A C 1
ATOM 615 O O . ASP A 1 80 ? -1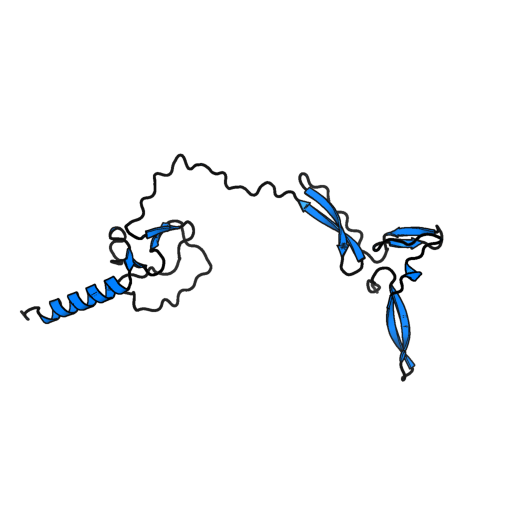1.450 -2.667 19.254 1.00 83.81 80 ASP A O 1
ATOM 619 N N . CYS A 1 81 ? -9.807 -3.539 18.043 1.00 85.19 81 CYS A N 1
ATOM 620 C CA . CYS A 1 81 ? -8.737 -3.035 18.901 1.00 85.19 81 CYS A CA 1
ATOM 621 C C . CYS A 1 81 ? -8.276 -1.654 18.427 1.00 85.19 81 CYS A C 1
ATOM 623 O O . CYS A 1 81 ? -8.066 -1.432 17.234 1.00 85.19 81 CYS A O 1
ATOM 625 N N . LEU A 1 82 ? -8.063 -0.731 19.369 1.00 83.88 82 LEU A N 1
ATOM 626 C CA . LEU A 1 82 ? -7.503 0.588 19.077 1.00 83.88 82 LEU A CA 1
ATOM 627 C C . LEU A 1 82 ? -6.007 0.472 18.779 1.00 83.88 82 LEU A C 1
ATOM 629 O O . LEU A 1 82 ? -5.199 0.253 19.682 1.00 83.88 82 LEU A O 1
ATOM 633 N N . VAL A 1 83 ? -5.638 0.650 17.515 1.00 84.56 83 VAL A N 1
ATOM 634 C CA . VAL A 1 83 ? -4.251 0.625 17.053 1.00 84.56 83 VAL A CA 1
ATOM 635 C C . VAL A 1 83 ? -3.803 2.016 16.594 1.00 84.56 83 VAL A C 1
ATOM 637 O O . VAL A 1 83 ? -4.533 2.694 15.861 1.00 84.56 83 VAL A O 1
ATOM 640 N N . PRO A 1 84 ? -2.604 2.473 17.000 1.00 83.75 84 PRO A N 1
ATOM 641 C CA . PRO A 1 84 ? -2.062 3.735 16.526 1.00 83.75 84 PRO A CA 1
ATOM 642 C C . PRO A 1 84 ? -1.577 3.577 15.083 1.00 83.75 84 PRO A C 1
ATOM 644 O O . PRO A 1 84 ? -0.640 2.833 14.795 1.00 83.75 84 PRO A O 1
ATOM 647 N N . VAL A 1 85 ? -2.191 4.310 14.161 1.00 82.94 85 VAL A N 1
ATOM 648 C CA . VAL A 1 85 ? -1.706 4.459 12.792 1.00 82.94 85 VAL A CA 1
ATOM 649 C C . VAL A 1 85 ? -1.001 5.792 12.650 1.00 82.94 85 VAL A C 1
ATOM 651 O O . VAL A 1 85 ? -1.597 6.869 12.747 1.00 82.94 85 VAL A O 1
ATOM 654 N N . ARG A 1 86 ? 0.301 5.698 12.386 1.00 82.75 86 ARG A N 1
ATOM 655 C CA . ARG A 1 86 ? 1.147 6.844 12.096 1.00 82.75 86 ARG A CA 1
ATOM 656 C C . ARG A 1 86 ? 0.923 7.307 10.670 1.00 82.75 86 ARG A C 1
ATOM 658 O O . ARG A 1 86 ? 1.368 6.687 9.707 1.00 82.75 86 ARG A O 1
ATOM 665 N N . THR A 1 87 ? 0.269 8.449 10.548 1.00 79.50 87 THR A N 1
ATOM 666 C CA . THR A 1 87 ? 0.247 9.212 9.305 1.00 79.50 87 THR A CA 1
ATOM 667 C C . THR A 1 87 ? 1.347 10.244 9.383 1.00 79.50 87 THR A C 1
ATOM 669 O O . THR A 1 87 ? 1.167 11.334 9.920 1.00 79.50 87 THR A O 1
ATOM 672 N N . CYS A 1 88 ? 2.521 9.907 8.866 1.00 79.69 88 CYS A N 1
ATOM 673 C CA . CYS A 1 88 ? 3.489 10.952 8.617 1.00 79.69 88 CYS A CA 1
ATOM 674 C C . CYS A 1 88 ? 2.888 11.889 7.581 1.00 79.69 88 CYS A C 1
ATOM 676 O O . CYS A 1 88 ? 2.372 11.416 6.559 1.00 79.69 88 CYS A O 1
ATOM 678 N N . LYS A 1 89 ? 2.964 13.214 7.803 1.00 68.94 89 LYS A N 1
ATOM 679 C CA . LYS A 1 89 ? 2.982 14.071 6.619 1.00 68.94 89 LYS A CA 1
ATOM 680 C C . LYS A 1 89 ? 4.069 13.433 5.770 1.00 68.94 89 LYS A C 1
ATOM 682 O O . LYS A 1 89 ? 5.138 13.159 6.328 1.00 68.94 89 LYS A O 1
ATOM 687 N N . PRO A 1 90 ? 3.837 13.145 4.480 1.00 59.94 90 PRO A N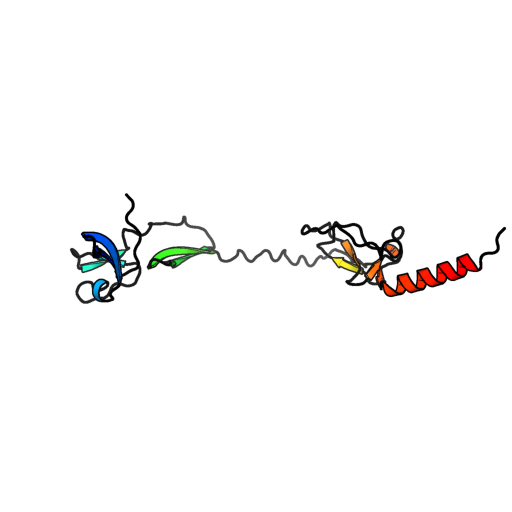 1
ATOM 688 C CA . PRO A 1 90 ? 5.002 13.044 3.644 1.00 59.94 90 PRO A CA 1
ATOM 689 C C . PRO A 1 90 ? 5.755 14.329 4.001 1.00 59.94 90 PRO A C 1
ATOM 691 O O . PRO A 1 90 ? 5.201 15.428 3.849 1.00 59.94 90 PRO A O 1
ATOM 694 N N . GLU A 1 91 ? 6.989 14.216 4.528 1.00 52.31 91 GLU A N 1
ATOM 695 C CA . GLU A 1 91 ? 8.018 15.136 4.061 1.00 52.31 91 GLU A CA 1
ATOM 696 C C . GLU A 1 91 ? 7.640 15.247 2.616 1.00 52.31 91 GLU A C 1
ATOM 698 O O . GLU A 1 91 ? 7.574 14.176 1.984 1.00 52.31 91 GLU A O 1
ATOM 703 N N . LYS A 1 92 ? 7.145 16.437 2.185 1.00 51.78 92 LYS A N 1
ATOM 704 C CA . LYS A 1 92 ? 6.754 16.681 0.788 1.00 51.78 92 LYS A CA 1
ATOM 705 C C . LYS A 1 92 ? 7.657 15.741 0.055 1.00 51.78 92 LYS A C 1
ATOM 707 O O . LYS A 1 92 ? 8.861 15.887 0.357 1.00 51.78 92 LYS A O 1
ATOM 712 N N . PRO A 1 93 ? 7.168 14.770 -0.765 1.00 45.22 93 PRO A N 1
ATOM 713 C CA . PRO A 1 93 ? 8.135 14.000 -1.510 1.00 45.22 93 PRO A CA 1
ATOM 714 C C . PRO A 1 93 ? 9.087 15.073 -1.968 1.00 45.22 93 PRO A C 1
ATOM 716 O O . PRO A 1 93 ? 8.648 16.197 -2.309 1.00 45.22 93 PRO A O 1
ATOM 719 N N . LEU A 1 94 ? 10.379 14.835 -1.854 1.00 44.25 94 LEU A N 1
ATOM 720 C CA . LEU A 1 94 ? 11.149 15.491 -2.853 1.00 44.25 94 LEU A CA 1
ATOM 721 C C . LEU A 1 94 ? 10.359 15.080 -4.151 1.00 44.25 94 LEU A C 1
ATOM 723 O O . LEU A 1 94 ? 10.608 14.034 -4.718 1.00 44.25 94 LEU A O 1
ATOM 727 N N . ARG A 1 95 ? 9.412 15.903 -4.689 1.00 44.25 95 ARG A N 1
ATOM 728 C CA . ARG A 1 95 ? 9.765 16.997 -5.573 1.00 44.25 95 ARG A CA 1
ATOM 729 C C . ARG A 1 95 ? 11.251 17.105 -5.368 1.00 44.25 95 ARG A C 1
ATOM 731 O O . ARG A 1 95 ? 11.714 17.980 -4.639 1.00 44.25 95 ARG A O 1
ATOM 738 N N . GLN A 1 96 ? 11.959 16.113 -5.955 1.00 47.97 96 GLN A N 1
ATOM 739 C CA . GLN A 1 96 ? 13.194 16.319 -6.642 1.00 47.97 96 GLN A CA 1
ATOM 740 C C . GLN A 1 96 ? 12.922 17.679 -7.155 1.00 47.97 96 GLN A C 1
ATOM 742 O O . GLN A 1 96 ? 11.934 17.896 -7.887 1.00 47.97 96 GLN A O 1
ATOM 747 N N . ARG A 1 97 ? 13.575 18.605 -6.458 1.00 43.41 97 ARG A N 1
ATOM 748 C CA . ARG A 1 97 ? 13.431 20.008 -6.685 1.00 43.41 97 ARG A CA 1
ATOM 749 C C . ARG A 1 97 ? 13.324 20.023 -8.200 1.00 43.41 97 ARG A C 1
ATOM 751 O O . ARG A 1 97 ? 14.145 19.401 -8.882 1.00 43.41 97 ARG A O 1
ATOM 758 N N . ARG A 1 98 ? 12.283 20.642 -8.754 1.00 47.53 98 ARG A N 1
ATOM 759 C CA . ARG A 1 98 ? 12.565 21.338 -9.993 1.00 47.53 98 ARG A CA 1
ATOM 760 C C . ARG A 1 98 ? 13.684 22.299 -9.566 1.00 47.53 98 ARG A C 1
ATOM 762 O O . ARG A 1 98 ? 13.439 23.460 -9.289 1.00 47.53 98 ARG A O 1
ATOM 769 N N . GLU A 1 99 ? 14.919 21.805 -9.477 1.00 44.22 99 GLU A N 1
ATOM 770 C CA . GLU A 1 99 ? 15.981 22.226 -10.331 1.00 44.22 99 GLU A CA 1
ATOM 771 C C . GLU A 1 99 ? 15.304 22.176 -11.691 1.00 44.22 99 GLU A C 1
ATOM 773 O O . GLU A 1 99 ? 15.336 21.203 -12.434 1.00 44.22 99 GLU A O 1
ATOM 778 N N . THR A 1 100 ? 14.560 23.252 -11.974 1.00 42.22 100 THR A N 1
ATOM 779 C CA . THR A 1 100 ? 14.794 23.980 -13.193 1.00 42.22 100 THR A CA 1
ATOM 780 C C . THR A 1 100 ? 16.276 23.817 -13.425 1.00 42.22 100 THR A C 1
ATOM 782 O O . THR A 1 100 ? 17.084 24.458 -12.749 1.00 42.22 100 THR A O 1
ATOM 785 N N . SER A 1 101 ? 16.601 22.833 -14.256 1.00 45.91 101 SER A N 1
ATOM 786 C CA . SER A 1 101 ? 17.916 22.577 -14.786 1.00 45.91 101 SER A CA 1
ATOM 787 C C . SER A 1 101 ? 18.250 23.770 -15.677 1.00 45.91 101 SER A C 1
ATOM 789 O O . SER A 1 101 ? 18.355 23.676 -16.895 1.00 45.91 101 SER A O 1
ATOM 791 N N . SER A 1 102 ? 18.359 24.934 -15.054 1.00 48.81 102 SER A N 1
ATOM 792 C CA . SER A 1 102 ? 19.388 25.899 -15.335 1.00 48.81 102 SER A CA 1
ATOM 793 C C . SER A 1 102 ? 20.659 25.236 -14.799 1.00 48.81 102 SER A C 1
ATOM 795 O O . SER A 1 102 ? 21.089 25.534 -13.698 1.00 48.81 102 SER A O 1
ATOM 797 N N . THR A 1 103 ? 21.182 24.175 -15.406 1.00 50.75 103 THR A N 1
ATOM 798 C CA . THR A 1 103 ? 21.554 24.096 -16.819 1.00 50.75 103 THR A CA 1
ATOM 799 C C . THR A 1 103 ? 21.660 22.634 -17.269 1.00 50.75 103 THR A C 1
ATOM 801 O O . THR A 1 103 ? 22.622 21.945 -16.949 1.00 50.75 103 THR A O 1
ATOM 804 N N . LYS A 1 104 ? 20.737 22.149 -18.099 1.00 49.69 104 LYS A N 1
ATOM 805 C CA . LYS A 1 104 ? 21.101 21.175 -19.140 1.00 49.69 104 LYS A CA 1
ATOM 806 C C . LYS A 1 104 ? 20.477 21.666 -20.426 1.00 49.69 104 LYS A C 1
ATOM 808 O O . LYS A 1 104 ? 19.257 21.685 -20.566 1.00 49.69 104 LYS A O 1
ATOM 813 N N . ALA A 1 105 ? 21.345 22.148 -21.312 1.00 46.72 105 ALA A N 1
ATOM 814 C CA . ALA A 1 105 ? 21.039 22.445 -22.699 1.00 46.72 105 ALA A CA 1
ATOM 815 C C . ALA A 1 105 ? 20.026 21.425 -23.217 1.00 46.72 105 ALA A C 1
ATOM 817 O O . ALA A 1 105 ? 20.198 20.238 -22.952 1.00 46.72 105 ALA A O 1
ATOM 818 N N . SER A 1 106 ? 18.982 21.885 -23.908 1.00 54.34 106 SER A N 1
ATOM 819 C CA . SER A 1 106 ? 18.034 21.034 -24.626 1.00 54.34 106 SER A CA 1
ATOM 820 C C . SER A 1 106 ? 18.792 19.869 -25.270 1.00 54.34 106 SER A C 1
ATOM 822 O O . SER A 1 106 ? 19.467 20.079 -26.282 1.00 54.34 106 SER A O 1
ATOM 824 N N . VAL A 1 107 ? 18.768 18.681 -24.655 1.00 66.69 107 VAL A N 1
ATOM 825 C CA . VAL A 1 107 ? 19.456 17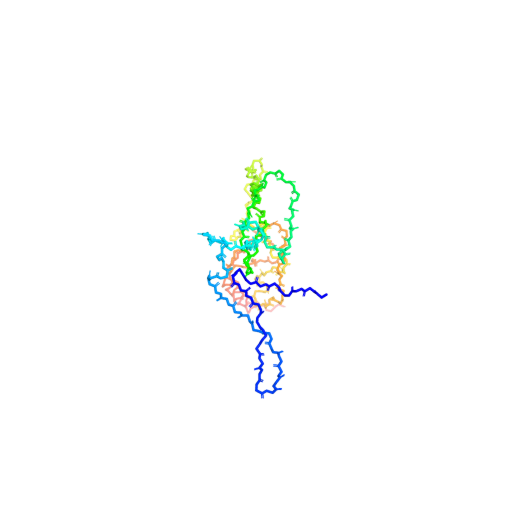.514 -25.204 1.00 66.69 107 VAL A CA 1
ATOM 826 C C . VAL A 1 107 ? 18.647 17.156 -26.435 1.00 66.69 107 VAL A C 1
ATOM 828 O O . VAL A 1 107 ? 17.562 16.583 -26.346 1.00 66.69 107 VAL A O 1
ATOM 831 N N . LYS A 1 108 ? 19.106 17.638 -27.590 1.00 75.94 108 LYS A N 1
ATOM 832 C CA . LYS A 1 108 ? 18.445 17.416 -28.869 1.00 75.94 108 LYS A CA 1
ATOM 833 C C . LYS A 1 108 ? 18.670 15.957 -29.223 1.00 75.94 108 LYS A C 1
ATOM 835 O O . LYS A 1 108 ? 19.707 15.604 -29.774 1.00 75.94 108 LYS A O 1
ATOM 840 N N . CYS A 1 109 ? 17.708 15.113 -28.870 1.00 79.38 109 CYS A N 1
ATOM 841 C CA . CYS A 1 109 ? 17.695 13.750 -29.361 1.00 79.38 109 CYS A CA 1
ATOM 842 C C . CYS A 1 109 ? 17.580 13.740 -30.893 1.00 79.38 109 CYS A C 1
ATOM 844 O O . CYS A 1 109 ? 16.968 14.643 -31.478 1.00 79.38 109 CYS A O 1
ATOM 846 N N . PRO A 1 110 ? 18.177 12.736 -31.555 1.00 79.94 110 PRO A N 1
ATOM 847 C CA . PRO A 1 110 ? 18.109 12.599 -33.001 1.00 79.94 110 PRO A CA 1
ATOM 848 C C . PRO A 1 110 ? 16.660 12.394 -33.472 1.00 79.94 110 PRO A C 1
ATOM 850 O O . PRO A 1 110 ? 15.746 12.147 -32.681 1.00 79.94 110 PRO A O 1
ATOM 853 N N . LYS A 1 111 ? 16.422 12.531 -34.781 1.00 82.75 111 LYS A N 1
ATOM 854 C CA . LYS A 1 111 ? 15.064 12.492 -35.355 1.00 82.75 111 LYS A CA 1
ATOM 855 C C . LYS A 1 111 ? 14.298 11.244 -34.890 1.00 82.75 111 LYS A C 1
ATOM 857 O O . LYS A 1 111 ? 14.812 10.133 -34.969 1.00 82.75 111 LYS A O 1
ATOM 862 N N . ASN A 1 112 ? 13.058 11.440 -34.435 1.00 82.88 112 ASN A N 1
ATOM 863 C CA . ASN A 1 112 ? 12.155 10.403 -33.905 1.00 82.88 112 ASN A CA 1
ATOM 864 C C . ASN A 1 112 ? 12.67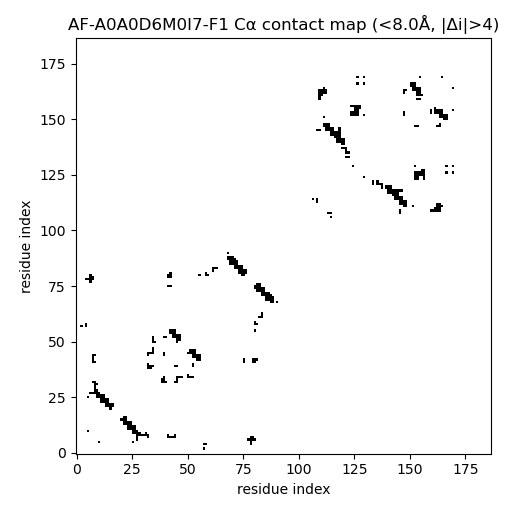0 9.619 -32.681 1.00 82.88 112 ASN A C 1
ATOM 866 O O . ASN A 1 112 ? 12.113 8.568 -32.354 1.00 82.88 112 ASN A O 1
ATOM 870 N N . ALA A 1 113 ? 13.685 10.132 -31.989 1.00 84.94 113 ALA A N 1
ATOM 871 C CA . ALA A 1 113 ? 14.055 9.693 -30.653 1.00 84.94 113 ALA A CA 1
ATOM 872 C C . ALA A 1 113 ? 13.522 10.680 -29.609 1.00 84.94 113 ALA A C 1
ATOM 874 O O . ALA A 1 113 ? 13.314 11.864 -29.886 1.00 84.94 113 ALA A O 1
ATOM 875 N N . GLU A 1 114 ? 13.297 10.186 -28.404 1.00 87.19 114 GLU A N 1
ATOM 876 C CA . GLU A 1 114 ? 12.916 10.988 -27.253 1.00 87.19 114 GLU A CA 1
ATOM 877 C C . GLU A 1 114 ? 13.853 10.702 -26.089 1.00 87.19 114 GLU A C 1
ATOM 879 O O . GLU A 1 114 ? 14.360 9.591 -25.925 1.00 87.19 114 GLU A O 1
ATOM 884 N N . TRP A 1 115 ? 14.114 11.737 -25.301 1.00 86.00 115 TRP A N 1
ATOM 885 C CA . TRP A 1 115 ? 14.907 11.591 -24.096 1.00 86.00 115 TRP A CA 1
ATOM 886 C C . TRP A 1 115 ? 14.081 10.847 -23.053 1.00 86.00 115 TRP A C 1
ATOM 888 O O . TRP A 1 115 ? 12.977 11.281 -22.716 1.00 86.00 115 TRP A O 1
ATOM 898 N N . ARG A 1 116 ? 14.614 9.740 -22.538 1.00 83.75 116 ARG A N 1
ATOM 899 C CA . ARG A 1 116 ? 14.009 8.975 -21.449 1.00 83.75 116 ARG A CA 1
ATOM 900 C C . ARG A 1 116 ? 14.997 8.873 -20.299 1.00 83.75 116 ARG A C 1
ATOM 902 O O . ARG A 1 116 ? 16.176 8.601 -20.498 1.00 83.75 116 ARG A O 1
ATOM 909 N N . GLU A 1 117 ? 14.496 9.063 -19.085 1.00 82.38 117 GLU A N 1
ATOM 910 C CA . GLU A 1 117 ? 15.297 8.886 -17.869 1.00 82.38 117 GLU A CA 1
ATOM 911 C C . GLU A 1 117 ? 15.541 7.406 -17.550 1.00 82.38 117 GLU A C 1
ATOM 913 O O . GLU A 1 117 ? 16.558 7.056 -16.966 1.00 82.38 117 GLU A O 1
ATOM 918 N N . CYS A 1 118 ? 14.622 6.541 -17.984 1.00 82.75 118 CYS A N 1
ATOM 919 C CA . CYS A 1 118 ? 14.718 5.091 -17.900 1.00 82.75 118 CYS A CA 1
ATOM 920 C C . CYS A 1 118 ? 14.758 4.525 -19.324 1.00 82.75 118 CYS A C 1
ATOM 922 O O . CYS A 1 118 ? 13.736 4.487 -20.018 1.00 82.75 118 CYS A O 1
ATOM 924 N N . THR A 1 119 ? 15.946 4.129 -19.780 1.00 84.88 119 THR A N 1
ATOM 925 C CA . THR A 1 119 ? 16.123 3.470 -21.082 1.00 84.88 119 THR A CA 1
ATOM 926 C C . THR A 1 119 ? 16.049 1.954 -20.937 1.00 84.88 119 THR A C 1
ATOM 928 O O . THR A 1 119 ? 16.106 1.403 -19.835 1.00 84.88 119 THR A O 1
ATOM 931 N N . ASN A 1 120 ? 15.883 1.255 -22.059 1.00 81.25 120 ASN A N 1
ATOM 932 C CA . ASN A 1 120 ? 15.897 -0.200 -22.058 1.00 81.25 120 ASN A CA 1
ATOM 933 C C . ASN A 1 120 ? 17.347 -0.708 -22.050 1.00 81.25 120 ASN A C 1
ATOM 935 O O . ASN A 1 120 ? 18.145 -0.308 -22.890 1.00 81.25 120 ASN A O 1
ATOM 939 N N . ILE A 1 121 ? 17.667 -1.608 -21.120 1.00 83.56 121 ILE A N 1
ATOM 940 C CA . ILE A 1 121 ? 18.981 -2.275 -21.026 1.00 83.56 121 ILE A CA 1
ATOM 941 C C . ILE A 1 121 ? 19.177 -3.258 -22.189 1.00 83.56 121 ILE A C 1
ATOM 943 O O . ILE A 1 121 ? 20.298 -3.610 -22.554 1.00 83.56 121 ILE A O 1
ATOM 947 N N . CYS A 1 122 ? 18.075 -3.729 -22.767 1.00 81.38 122 CYS A N 1
ATOM 948 C CA . CYS A 1 122 ? 18.111 -4.680 -23.856 1.00 81.38 122 CYS A CA 1
ATOM 949 C C . CYS A 1 122 ? 18.744 -4.091 -25.123 1.00 81.38 122 CYS A C 1
ATOM 951 O O . CYS A 1 122 ? 18.598 -2.897 -25.389 1.00 81.38 122 CYS A O 1
ATOM 953 N N . PRO A 1 123 ? 19.392 -4.938 -25.946 1.00 78.62 123 PRO A N 1
ATOM 954 C CA . PRO A 1 123 ? 20.018 -4.498 -27.183 1.00 78.62 123 PRO A CA 1
ATOM 955 C C . PRO A 1 123 ? 19.008 -3.785 -28.087 1.00 78.62 123 PRO A C 1
ATOM 957 O O . PRO A 1 123 ? 17.907 -4.284 -28.347 1.00 78.62 123 PRO A O 1
ATOM 960 N N . GLU A 1 124 ? 19.403 -2.602 -28.554 1.00 79.38 124 GLU A N 1
ATOM 961 C CA . GLU A 1 124 ? 18.571 -1.734 -29.380 1.00 79.38 124 GLU A CA 1
ATOM 962 C C . GLU A 1 124 ? 18.215 -2.418 -30.707 1.00 79.38 124 GLU A C 1
ATOM 964 O O . GLU A 1 124 ? 19.022 -3.106 -31.334 1.00 79.38 124 GLU A O 1
ATOM 969 N N . LYS A 1 125 ? 16.977 -2.212 -31.163 1.00 83.62 125 LYS A N 1
ATOM 970 C CA . LYS A 1 125 ? 16.537 -2.683 -32.477 1.00 83.62 125 LYS A CA 1
ATOM 971 C C . LYS A 1 125 ? 16.963 -1.686 -33.546 1.00 83.62 125 LYS A C 1
ATOM 973 O O . LYS A 1 125 ? 16.673 -0.496 -33.436 1.00 83.62 125 LYS A O 1
ATOM 978 N N . SER A 1 126 ? 17.588 -2.190 -34.603 1.00 87.00 126 SER A N 1
ATOM 979 C CA . SER A 1 126 ? 17.952 -1.441 -35.807 1.00 87.00 126 SER A CA 1
ATOM 980 C C . SER A 1 126 ? 17.283 -2.040 -37.048 1.00 87.00 126 SER A C 1
ATOM 982 O O . SER A 1 126 ? 16.751 -3.150 -36.986 1.00 87.00 126 SER A O 1
ATOM 984 N N . CYS A 1 127 ? 17.352 -1.358 -38.195 1.00 85.50 127 CYS A N 1
ATOM 985 C CA . CYS A 1 127 ? 16.932 -1.915 -39.486 1.00 85.50 127 CYS A CA 1
ATOM 986 C C . CYS A 1 127 ? 17.718 -3.172 -39.917 1.00 85.50 127 CYS A C 1
ATOM 988 O O . CYS A 1 127 ? 17.322 -3.814 -40.882 1.00 85.50 127 CYS A O 1
ATOM 990 N N . GLU A 1 128 ? 18.795 -3.549 -39.224 1.00 83.56 128 GLU A N 1
ATOM 991 C CA . GLU A 1 128 ? 19.532 -4.799 -39.471 1.00 83.56 128 GLU A CA 1
ATOM 992 C C . GLU A 1 128 ? 18.913 -5.976 -38.695 1.00 83.56 128 GLU A C 1
ATOM 994 O O . GLU A 1 128 ? 18.888 -7.096 -39.189 1.00 83.56 128 GLU A O 1
ATOM 999 N N . ASN A 1 129 ? 18.330 -5.713 -37.517 1.00 81.25 129 ASN A N 1
ATOM 1000 C CA . ASN A 1 129 ? 17.819 -6.738 -36.594 1.00 81.25 129 ASN A CA 1
ATOM 1001 C C . ASN A 1 129 ? 16.328 -6.555 -36.239 1.00 81.25 129 ASN A C 1
ATOM 1003 O O . ASN A 1 129 ? 15.851 -7.057 -35.217 1.00 81.25 129 ASN A O 1
ATOM 1007 N N . TYR A 1 130 ? 15.567 -5.824 -37.062 1.00 81.31 130 TYR A N 1
ATOM 1008 C CA . TYR A 1 130 ? 14.168 -5.467 -36.777 1.00 81.31 130 TYR A CA 1
ATOM 1009 C C . TYR A 1 130 ? 13.193 -6.654 -36.815 1.00 81.31 130 TYR A C 1
ATOM 1011 O O . TYR A 1 130 ? 12.135 -6.581 -36.187 1.00 81.31 130 TYR A O 1
ATOM 1019 N N . LEU A 1 131 ? 13.536 -7.726 -37.540 1.00 78.19 131 LEU A N 1
ATOM 1020 C CA . LEU A 1 131 ? 12.768 -8.979 -37.600 1.00 78.19 131 LEU A CA 1
ATOM 1021 C C . LEU A 1 131 ? 13.110 -9.937 -36.456 1.00 78.19 131 LEU A C 1
ATOM 1023 O O . LEU A 1 131 ? 12.352 -10.863 -36.183 1.00 78.19 131 LEU A O 1
ATOM 1027 N N . GLN A 1 132 ? 14.238 -9.725 -35.778 1.00 79.19 132 GLN A N 1
ATOM 1028 C CA . GLN A 1 132 ? 14.652 -10.587 -34.685 1.00 79.19 132 GLN A CA 1
ATOM 1029 C C . GLN A 1 132 ? 13.801 -10.275 -33.453 1.00 79.19 132 GLN A C 1
ATOM 1031 O O . GLN A 1 132 ? 13.807 -9.145 -32.957 1.00 79.19 132 GLN A O 1
ATOM 1036 N N . THR A 1 133 ? 13.100 -11.261 -32.907 1.00 73.44 133 THR A N 1
ATOM 1037 C CA . THR A 1 133 ? 12.419 -11.120 -31.614 1.00 73.44 133 THR A CA 1
ATOM 1038 C C . THR A 1 133 ? 13.477 -11.006 -30.517 1.00 73.44 133 THR A C 1
ATOM 1040 O O . THR A 1 133 ? 14.342 -11.869 -30.394 1.00 73.44 133 THR A O 1
ATOM 1043 N N . SER A 1 134 ? 13.483 -9.919 -29.738 1.00 68.56 134 SER A N 1
ATOM 1044 C CA . SER A 1 134 ? 14.343 -9.850 -28.548 1.00 68.56 134 SER A CA 1
ATOM 1045 C C . SER A 1 134 ? 13.758 -10.748 -27.465 1.00 68.56 134 SER A C 1
ATOM 1047 O O . SER A 1 134 ? 12.655 -10.493 -26.998 1.00 68.56 134 SER A O 1
ATOM 1049 N N . THR A 1 135 ? 14.514 -11.754 -27.035 1.00 74.38 135 THR A N 1
ATOM 1050 C CA . THR A 1 135 ? 14.234 -12.530 -25.813 1.00 74.38 135 THR A CA 1
ATOM 1051 C C . THR A 1 135 ? 14.570 -11.751 -24.541 1.00 74.38 135 THR A C 1
ATOM 1053 O O . THR A 1 135 ? 14.232 -12.172 -23.441 1.00 74.38 135 THR A O 1
ATOM 1056 N N . CYS A 1 136 ? 15.240 -10.605 -24.683 1.00 78.12 136 CYS A N 1
ATOM 1057 C CA . CYS A 1 136 ? 15.568 -9.728 -23.576 1.00 78.12 136 CYS A CA 1
ATOM 1058 C C . CYS A 1 136 ? 14.325 -8.966 -23.109 1.00 78.12 136 CYS A C 1
ATOM 1060 O O . CYS A 1 136 ? 13.765 -8.148 -23.844 1.00 78.12 136 CYS A O 1
ATOM 1062 N N . PHE A 1 137 ? 13.938 -9.230 -21.866 1.00 75.50 137 PHE A N 1
ATOM 1063 C CA . PHE A 1 137 ? 12.940 -8.487 -21.118 1.00 75.50 137 PHE A CA 1
ATOM 1064 C C . PHE A 1 137 ? 13.548 -8.124 -19.762 1.00 75.50 137 PHE A C 1
ATOM 1066 O O . PHE A 1 137 ? 13.957 -9.004 -19.007 1.00 75.50 137 PHE A O 1
ATOM 1073 N N . SER A 1 138 ? 13.641 -6.828 -19.469 1.00 75.69 138 SER A N 1
ATOM 1074 C CA . SER A 1 138 ? 14.174 -6.317 -18.206 1.00 75.69 138 SER A CA 1
ATOM 1075 C C . SER A 1 138 ? 13.160 -5.380 -17.563 1.00 75.69 138 SER A C 1
ATOM 1077 O O . SER A 1 138 ? 12.686 -4.447 -18.204 1.00 75.69 138 SER A O 1
ATOM 1079 N N . LEU A 1 139 ? 12.872 -5.609 -16.279 1.00 78.94 139 LEU A N 1
ATOM 1080 C CA . LEU A 1 139 ? 12.128 -4.675 -15.422 1.00 78.94 139 LEU A CA 1
ATOM 1081 C C . LEU A 1 139 ? 13.038 -3.601 -14.800 1.00 78.94 139 LEU A C 1
ATOM 1083 O O . LEU A 1 139 ? 12.566 -2.730 -14.075 1.00 78.94 139 LEU A O 1
ATOM 1087 N N . ARG A 1 140 ? 14.352 -3.678 -15.041 1.00 81.81 140 ARG A N 1
ATOM 1088 C CA . ARG A 1 140 ? 15.336 -2.697 -14.570 1.00 81.81 140 ARG A CA 1
ATOM 1089 C C . ARG A 1 140 ? 15.549 -1.611 -15.622 1.00 81.81 140 ARG A C 1
ATOM 1091 O O . ARG A 1 140 ? 15.637 -1.924 -16.810 1.00 81.81 140 ARG A O 1
ATOM 1098 N N . CYS A 1 141 ? 15.692 -0.372 -15.158 1.00 84.25 141 CYS A N 1
ATOM 1099 C CA . CYS A 1 141 ? 16.012 0.794 -15.978 1.00 84.25 141 CYS A CA 1
ATOM 1100 C C . CYS A 1 141 ? 17.505 0.860 -16.313 1.00 84.25 141 CYS A C 1
ATOM 1102 O O . CYS A 1 141 ? 18.346 0.687 -15.430 1.00 84.25 141 CYS A O 1
ATOM 1104 N N . GLY A 1 142 ? 17.813 1.128 -17.581 1.00 81.44 142 GLY A N 1
ATOM 1105 C CA . GLY A 1 142 ? 19.142 1.532 -18.031 1.00 81.44 142 GLY A CA 1
ATOM 1106 C C . GLY A 1 142 ? 19.414 3.011 -17.757 1.00 81.44 142 GLY A C 1
ATOM 1107 O O . GLY A 1 142 ? 18.562 3.731 -17.234 1.00 81.44 142 GLY A O 1
ATOM 1108 N N . GLU A 1 143 ? 20.610 3.463 -18.128 1.00 82.50 143 GLU A N 1
ATOM 1109 C CA . GLU A 1 143 ? 21.042 4.854 -17.963 1.00 82.50 143 GLU A CA 1
ATOM 1110 C C . GLU A 1 143 ? 20.156 5.836 -18.754 1.00 82.50 143 GLU A C 1
ATOM 1112 O O . GLU A 1 143 ? 19.655 5.489 -19.826 1.00 82.50 143 GLU A O 1
ATOM 1117 N N . PRO A 1 144 ? 19.955 7.073 -18.270 1.00 85.38 144 PRO A N 1
ATOM 1118 C CA . PRO A 1 144 ? 19.158 8.071 -18.975 1.00 85.38 144 PRO A CA 1
ATOM 1119 C C . PRO A 1 144 ? 19.783 8.421 -20.333 1.00 85.38 144 PRO A C 1
ATOM 1121 O O . PRO A 1 144 ? 20.980 8.693 -20.431 1.00 85.38 144 PRO A O 1
ATOM 1124 N N . GLY A 1 145 ? 18.970 8.449 -21.387 1.00 86.62 145 GLY A N 1
ATOM 1125 C CA . GLY A 1 145 ? 19.458 8.589 -22.756 1.00 86.62 145 GLY A CA 1
ATOM 1126 C C . GLY A 1 145 ? 18.354 8.817 -23.785 1.00 86.62 145 GLY A C 1
ATOM 1127 O O . GLY A 1 145 ? 17.161 8.761 -23.485 1.00 86.62 145 GLY A O 1
ATOM 1128 N N . CYS A 1 146 ? 18.750 9.072 -25.032 1.00 85.44 146 CYS A N 1
ATOM 1129 C CA . CYS A 1 146 ? 17.812 9.146 -26.150 1.00 85.44 146 CYS A CA 1
ATOM 1130 C C . CYS A 1 146 ? 17.425 7.739 -26.606 1.00 85.44 146 CYS A C 1
ATOM 1132 O O . CYS A 1 146 ? 18.287 6.952 -26.989 1.00 85.44 146 CYS A O 1
ATOM 1134 N N . MET A 1 147 ? 16.127 7.456 -26.629 1.00 86.19 147 MET A N 1
ATOM 1135 C CA . MET A 1 147 ? 15.576 6.183 -27.080 1.00 86.19 147 MET A CA 1
ATOM 1136 C C . MET A 1 147 ? 14.598 6.410 -28.235 1.00 86.19 147 MET 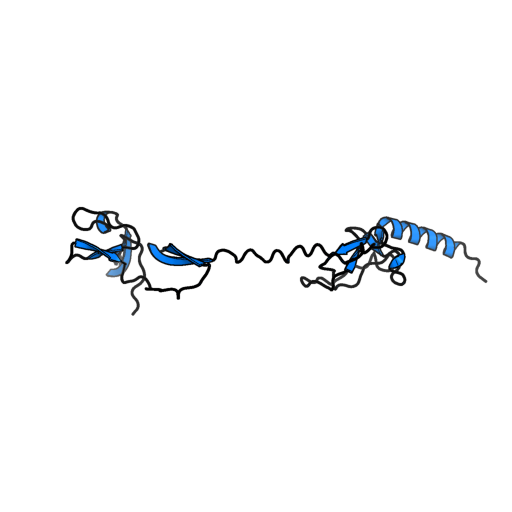A C 1
ATOM 1138 O O . MET A 1 147 ? 13.897 7.422 -28.282 1.00 86.19 147 MET A O 1
ATOM 1142 N N . CYS A 1 148 ? 14.541 5.478 -29.189 1.00 86.81 148 CYS A N 1
ATOM 1143 C CA . CYS A 1 148 ? 13.545 5.537 -30.255 1.00 86.81 148 CYS A CA 1
ATOM 1144 C C . CYS A 1 148 ? 12.124 5.495 -29.686 1.00 86.81 148 CYS A C 1
ATOM 1146 O O . CYS A 1 148 ? 11.839 4.729 -28.764 1.00 86.81 148 CYS A O 1
ATOM 1148 N N . LYS A 1 149 ? 11.228 6.297 -30.272 1.00 86.75 149 LYS A N 1
ATOM 1149 C CA . LYS A 1 149 ? 9.797 6.256 -29.953 1.00 86.75 149 LYS A CA 1
ATOM 1150 C C . LYS A 1 149 ? 9.220 4.866 -30.203 1.00 86.75 149 LYS A C 1
ATOM 1152 O O . LYS A 1 149 ? 9.729 4.101 -31.022 1.00 86.75 149 LYS A O 1
ATOM 1157 N N . GLU A 1 150 ? 8.104 4.564 -29.553 1.00 82.50 150 GLU A N 1
ATOM 1158 C CA . GLU A 1 150 ? 7.396 3.301 -29.758 1.00 82.50 150 GLU A CA 1
ATOM 1159 C C . GLU A 1 150 ? 7.111 3.049 -31.249 1.00 82.50 150 GLU A C 1
ATOM 1161 O O . GLU A 1 150 ? 6.791 3.962 -32.017 1.00 82.50 150 GLU A O 1
ATOM 1166 N N . GLY A 1 151 ? 7.330 1.808 -31.689 1.00 80.25 151 GLY A N 1
ATOM 1167 C CA . GLY A 1 151 ? 7.216 1.411 -33.098 1.00 80.25 151 GLY A CA 1
ATOM 1168 C C . GLY A 1 151 ? 8.353 1.884 -34.020 1.00 80.25 151 GLY A C 1
ATOM 1169 O O . GLY A 1 151 ? 8.340 1.548 -35.209 1.00 80.25 151 GLY A O 1
ATOM 1170 N N . HIS A 1 152 ? 9.343 2.621 -33.505 1.00 86.19 152 HIS A N 1
ATOM 1171 C CA . HIS A 1 152 ? 10.514 3.065 -34.261 1.00 86.19 152 HIS A CA 1
ATOM 1172 C C . HIS A 1 152 ? 11.763 2.272 -33.863 1.00 86.19 152 HIS A C 1
ATOM 1174 O O . HIS A 1 152 ? 11.931 1.862 -32.716 1.00 86.19 152 HIS A O 1
ATOM 1180 N N . VAL A 1 153 ? 12.643 2.054 -34.834 1.00 87.69 153 VAL A N 1
ATOM 1181 C CA . VAL A 1 153 ? 13.922 1.352 -34.689 1.00 87.69 153 VAL A CA 1
ATOM 1182 C C . VAL A 1 153 ? 15.037 2.224 -35.257 1.00 87.69 153 VAL A C 1
ATOM 1184 O O . VAL A 1 153 ? 14.778 3.120 -36.064 1.00 87.69 153 VAL A O 1
ATOM 1187 N N . LEU A 1 154 ? 16.277 1.990 -34.842 1.00 88.00 154 LEU A N 1
ATOM 1188 C CA . LEU A 1 154 ? 17.423 2.734 -35.360 1.00 88.00 154 LEU A CA 1
ATOM 1189 C C . LEU A 1 154 ? 17.623 2.465 -36.851 1.00 88.00 154 LEU A C 1
ATOM 1191 O O . LEU A 1 154 ? 17.542 1.319 -37.297 1.00 88.00 154 LEU A O 1
ATOM 1195 N N . LEU A 1 155 ? 17.931 3.510 -37.624 1.00 84.44 155 LEU A N 1
ATOM 1196 C CA . LEU A 1 155 ? 18.204 3.341 -39.054 1.00 84.44 155 LEU A CA 1
ATOM 1197 C C . LEU A 1 155 ? 19.436 2.456 -39.303 1.00 84.44 155 LEU A C 1
ATOM 1199 O O . LEU A 1 155 ? 19.438 1.639 -40.218 1.00 84.44 155 LEU A O 1
ATOM 1203 N N . SER A 1 156 ? 20.472 2.599 -38.479 1.00 79.94 156 SER A N 1
ATOM 1204 C CA . SER A 1 156 ? 21.678 1.775 -38.526 1.00 79.94 156 SER A CA 1
ATOM 1205 C C . SER A 1 156 ? 22.193 1.543 -37.113 1.00 79.94 156 SER A C 1
ATOM 1207 O O . SER A 1 156 ? 22.148 2.456 -36.287 1.00 79.94 156 SER A O 1
ATOM 1209 N N . SER A 1 157 ? 22.699 0.337 -36.844 1.00 73.94 157 SER A N 1
ATOM 1210 C CA . SER A 1 157 ? 23.311 0.028 -35.546 1.00 73.94 157 SER A CA 1
ATOM 1211 C C . SER A 1 157 ? 24.649 0.751 -35.343 1.00 73.94 157 SER A C 1
ATOM 1213 O O . SER A 1 157 ? 25.078 0.925 -34.205 1.00 73.94 157 SER A O 1
ATOM 1215 N N . ALA A 1 158 ? 25.299 1.175 -36.432 1.00 72.56 158 ALA A N 1
ATOM 1216 C CA . ALA A 1 158 ? 26.610 1.818 -36.402 1.00 72.56 158 ALA A CA 1
ATOM 1217 C C . ALA A 1 158 ? 26.539 3.331 -36.128 1.00 72.56 158 ALA A C 1
ATOM 1219 O O . ALA A 1 158 ? 27.451 3.882 -35.524 1.00 72.56 158 ALA A O 1
ATOM 1220 N N . ASN A 1 159 ? 25.454 4.002 -36.541 1.00 73.44 159 ASN A N 1
ATOM 1221 C CA . ASN A 1 159 ? 25.334 5.463 -36.493 1.00 73.44 159 ASN A CA 1
ATOM 1222 C C . ASN A 1 159 ? 24.025 5.894 -35.823 1.00 73.44 159 ASN A C 1
ATOM 1224 O O . ASN A 1 159 ? 23.000 6.081 -36.487 1.00 73.44 159 ASN A O 1
ATOM 1228 N N . LYS A 1 160 ? 24.072 6.106 -34.503 1.00 71.00 160 LYS A N 1
ATOM 1229 C CA . LYS A 1 160 ? 22.912 6.544 -33.703 1.00 71.00 160 LYS A CA 1
ATOM 1230 C C . LYS A 1 160 ? 22.426 7.963 -34.047 1.00 71.00 160 LYS A C 1
ATOM 1232 O O . LYS A 1 160 ? 21.279 8.303 -33.768 1.00 71.00 160 LYS A O 1
ATOM 1237 N N . GLU A 1 161 ? 23.252 8.773 -34.710 1.00 70.38 161 GLU A N 1
ATOM 1238 C CA . GLU A 1 161 ? 22.903 10.133 -35.154 1.00 70.38 161 GLU A CA 1
ATOM 1239 C C . GLU A 1 161 ? 21.897 10.163 -36.311 1.00 70.38 161 GLU A C 1
ATOM 1241 O O . GLU A 1 161 ? 21.134 11.121 -36.452 1.00 70.38 161 GLU A O 1
ATOM 1246 N N . ASN A 1 162 ? 21.828 9.083 -37.098 1.00 74.56 162 ASN A N 1
ATOM 1247 C CA . ASN A 1 162 ? 20.881 8.956 -38.208 1.00 74.56 162 ASN A CA 1
ATOM 1248 C C . ASN A 1 162 ? 19.417 8.884 -37.739 1.00 74.56 162 ASN A C 1
ATOM 1250 O O . ASN A 1 162 ? 18.491 9.018 -38.543 1.00 74.56 162 ASN A O 1
ATOM 1254 N N . GLY A 1 163 ? 19.209 8.709 -36.433 1.00 83.44 163 GLY A N 1
ATOM 1255 C CA . GLY A 1 163 ? 17.906 8.720 -35.796 1.00 83.44 163 GLY A CA 1
ATOM 1256 C C . GLY A 1 163 ? 17.102 7.448 -36.019 1.00 83.44 163 GLY A C 1
ATOM 1257 O O . GLY A 1 163 ? 17.599 6.404 -36.453 1.00 83.44 163 GLY A O 1
ATOM 1258 N N . CYS A 1 164 ? 15.830 7.549 -35.658 1.00 88.50 164 CYS A N 1
ATOM 1259 C CA . CYS A 1 164 ? 14.907 6.432 -35.627 1.00 88.50 164 CYS A CA 1
ATOM 1260 C C . CYS A 1 164 ? 13.926 6.509 -36.797 1.00 88.50 164 CYS A C 1
ATOM 1262 O O . CYS A 1 164 ? 13.413 7.574 -37.161 1.00 88.50 164 CYS A O 1
ATOM 1264 N N . VAL A 1 165 ? 13.623 5.356 -37.375 1.00 89.38 165 VAL A N 1
ATOM 1265 C CA . VAL A 1 165 ? 12.663 5.205 -38.468 1.00 89.38 165 VAL A CA 1
ATOM 1266 C C . VAL A 1 165 ? 11.600 4.188 -38.088 1.00 89.38 165 VAL A C 1
ATOM 1268 O O . VAL A 1 165 ? 11.807 3.341 -37.221 1.00 89.38 165 VAL A O 1
ATOM 1271 N N . ARG A 1 166 ? 10.431 4.269 -38.724 1.00 89.06 166 ARG A N 1
ATOM 1272 C CA . ARG A 1 166 ? 9.402 3.240 -38.552 1.00 89.06 166 ARG A CA 1
ATOM 1273 C C . ARG A 1 166 ? 9.913 1.915 -39.101 1.00 89.06 166 ARG A C 1
ATOM 1275 O O . ARG A 1 166 ? 10.639 1.889 -40.095 1.00 89.06 166 ARG A O 1
ATOM 1282 N N . ARG A 1 167 ? 9.465 0.811 -38.504 1.00 86.00 167 ARG A N 1
ATOM 1283 C CA . ARG A 1 167 ? 9.799 -0.542 -38.978 1.00 86.00 167 ARG A CA 1
ATOM 1284 C C . ARG A 1 167 ? 9.477 -0.735 -40.468 1.00 86.00 167 ARG A C 1
ATOM 1286 O O . ARG A 1 167 ? 10.258 -1.337 -41.192 1.00 86.00 167 ARG A O 1
ATOM 1293 N N . GLU A 1 168 ? 8.376 -0.153 -40.938 1.00 85.44 168 GLU A N 1
ATOM 1294 C CA . GLU A 1 168 ? 7.962 -0.163 -42.350 1.00 85.44 168 GLU A CA 1
ATOM 1295 C C . GLU A 1 168 ? 9.000 0.467 -43.290 1.00 85.44 168 GLU A C 1
ATOM 1297 O O . GLU A 1 168 ? 9.178 0.017 -44.420 1.00 85.44 168 GLU A O 1
ATOM 1302 N N . THR A 1 169 ? 9.713 1.499 -42.830 1.00 86.25 169 THR A N 1
ATOM 1303 C CA . THR A 1 169 ? 10.772 2.146 -43.610 1.00 86.25 169 THR A CA 1
ATOM 1304 C C . THR A 1 169 ? 11.946 1.194 -43.824 1.00 86.25 169 THR A C 1
ATOM 1306 O O . THR A 1 169 ? 12.485 1.145 -44.926 1.00 86.25 169 THR A O 1
ATOM 1309 N N . CYS A 1 170 ? 12.304 0.390 -42.817 1.00 85.62 170 CYS A N 1
ATOM 1310 C CA . CYS A 1 170 ? 13.353 -0.624 -42.956 1.00 85.62 170 CYS A CA 1
ATOM 1311 C C . CYS A 1 170 ? 12.986 -1.683 -44.007 1.00 85.62 170 CYS A C 1
ATOM 1313 O O . CYS A 1 170 ? 13.838 -2.059 -44.805 1.00 85.62 170 CYS A O 1
ATOM 1315 N N . VAL A 1 171 ? 11.718 -2.114 -44.055 1.00 86.12 171 VAL A N 1
ATOM 1316 C CA . VAL A 1 171 ? 11.231 -3.092 -45.048 1.00 86.12 171 VAL A CA 1
ATOM 1317 C C . VAL A 1 171 ? 11.401 -2.559 -46.474 1.00 86.12 171 VAL A C 1
ATOM 1319 O O . VAL A 1 171 ? 11.896 -3.271 -47.343 1.00 86.12 171 VAL A O 1
ATOM 1322 N N . LYS A 1 172 ? 11.051 -1.287 -46.706 1.00 85.12 172 LYS A N 1
ATOM 1323 C CA . LYS A 1 172 ? 11.218 -0.633 -48.016 1.00 85.12 172 LYS A CA 1
ATOM 1324 C C . LYS A 1 172 ? 12.689 -0.478 -48.416 1.00 85.12 172 LYS A C 1
ATOM 1326 O O . LYS A 1 172 ? 13.030 -0.621 -49.586 1.00 85.12 172 LYS A O 1
ATOM 1331 N N . LEU A 1 173 ? 13.565 -0.178 -47.456 1.00 83.25 173 LEU A N 1
ATOM 1332 C CA . LEU A 1 173 ? 15.005 -0.087 -47.712 1.00 83.25 173 LEU A CA 1
ATOM 1333 C C . LEU A 1 173 ? 15.607 -1.454 -48.053 1.00 83.25 173 LEU A C 1
ATOM 1335 O O . LEU A 1 173 ? 16.457 -1.536 -48.936 1.00 83.25 173 LEU A O 1
ATOM 1339 N N . ASP A 1 174 ? 15.159 -2.517 -47.388 1.00 83.50 174 ASP A N 1
ATOM 1340 C CA . ASP A 1 174 ? 15.605 -3.882 -47.673 1.00 83.50 174 ASP A CA 1
ATOM 1341 C C . ASP A 1 174 ? 15.174 -4.348 -49.073 1.00 83.50 174 ASP A C 1
ATOM 1343 O O . ASP A 1 174 ? 15.987 -4.902 -49.813 1.00 83.50 174 ASP A O 1
ATOM 1347 N N . SER A 1 175 ? 13.935 -4.052 -49.492 1.00 81.12 175 SER A N 1
ATOM 1348 C CA . SER A 1 175 ? 13.486 -4.360 -50.858 1.00 81.12 175 SER A CA 1
ATOM 1349 C C . SER A 1 175 ? 14.313 -3.620 -51.912 1.00 81.12 175 SER A C 1
ATOM 1351 O O . SER A 1 175 ? 14.788 -4.239 -52.858 1.00 81.12 175 SER A O 1
ATOM 1353 N N . MET A 1 176 ? 14.588 -2.328 -51.700 1.00 79.56 176 MET A N 1
ATOM 1354 C CA . MET A 1 176 ? 15.422 -1.538 -52.616 1.00 79.56 176 MET A CA 1
ATOM 1355 C C . MET A 1 176 ? 16.864 -2.056 -52.700 1.00 79.56 176 MET A C 1
ATOM 1357 O O . MET A 1 176 ? 17.441 -2.091 -53.785 1.00 79.56 176 MET A O 1
ATOM 1361 N N . LYS A 1 177 ? 17.461 -2.477 -51.576 1.00 80.31 177 LYS A N 1
ATOM 1362 C CA . LYS A 1 177 ? 18.809 -3.072 -51.570 1.00 80.31 177 LYS A CA 1
ATOM 1363 C C . LYS A 1 177 ? 18.856 -4.373 -52.368 1.00 80.31 177 LYS A C 1
ATOM 1365 O O . LYS A 1 177 ? 19.766 -4.543 -53.174 1.00 80.31 177 LYS A O 1
ATOM 1370 N N . LYS A 1 178 ? 17.860 -5.245 -52.189 1.00 78.69 178 LYS A N 1
ATOM 1371 C CA . LYS A 1 178 ? 17.739 -6.502 -52.942 1.00 78.69 178 LYS A CA 1
ATOM 1372 C C . LYS A 1 178 ? 17.609 -6.261 -54.442 1.00 78.69 178 LYS A C 1
ATOM 1374 O O . LYS A 1 178 ? 18.247 -6.962 -55.224 1.00 78.69 178 LYS A O 1
ATOM 1379 N N . ASP A 1 179 ? 16.841 -5.252 -54.843 1.00 77.19 179 ASP A N 1
ATOM 1380 C CA . ASP A 1 179 ? 16.704 -4.888 -56.255 1.00 77.19 179 ASP A CA 1
ATOM 1381 C C . ASP A 1 179 ? 18.032 -4.383 -56.842 1.00 77.19 179 ASP A C 1
ATOM 1383 O O . ASP A 1 179 ? 18.383 -4.736 -57.966 1.00 77.19 179 ASP A O 1
ATOM 1387 N N . ILE A 1 180 ? 18.817 -3.613 -56.083 1.00 76.75 180 ILE A N 1
ATOM 1388 C CA . ILE A 1 180 ? 20.135 -3.126 -56.523 1.00 76.75 180 ILE A CA 1
ATOM 1389 C C . ILE A 1 180 ? 21.158 -4.267 -56.609 1.00 76.75 180 ILE A C 1
ATOM 1391 O O . ILE A 1 180 ? 21.885 -4.348 -57.597 1.00 76.75 180 ILE A O 1
ATOM 1395 N N . GLU A 1 181 ? 21.211 -5.171 -55.624 1.00 75.44 181 GLU A N 1
ATOM 1396 C CA . GLU A 1 181 ? 22.102 -6.342 -55.671 1.00 75.44 181 GLU A CA 1
ATOM 1397 C C . GLU A 1 181 ? 21.771 -7.267 -56.842 1.00 75.44 181 GLU A C 1
ATOM 1399 O O . GLU A 1 181 ? 22.676 -7.755 -57.516 1.00 75.44 181 GLU A O 1
ATOM 1404 N N . LYS A 1 182 ? 20.482 -7.450 -57.146 1.00 71.19 182 LYS A N 1
ATOM 1405 C CA . LYS A 1 182 ? 20.031 -8.258 -58.284 1.00 71.19 182 LYS A CA 1
ATOM 1406 C C . LYS A 1 182 ? 20.416 -7.654 -59.641 1.00 71.19 182 LYS A C 1
ATOM 1408 O O . LYS A 1 182 ? 20.576 -8.392 -60.607 1.00 71.19 182 LYS A O 1
ATOM 1413 N N . ASN A 1 183 ? 20.570 -6.331 -59.710 1.00 67.81 183 ASN A N 1
ATOM 1414 C CA . ASN A 1 183 ? 20.985 -5.602 -60.911 1.00 67.81 183 ASN A CA 1
ATOM 1415 C C . ASN A 1 183 ? 22.497 -5.311 -60.954 1.00 67.81 183 ASN A C 1
ATOM 1417 O O . ASN A 1 183 ? 22.961 -4.633 -61.874 1.00 67.81 183 ASN A O 1
ATOM 1421 N N . LYS A 1 184 ? 23.282 -5.793 -59.980 1.00 65.56 184 LYS A N 1
ATOM 1422 C CA . LYS A 1 184 ? 24.735 -5.612 -59.973 1.00 65.56 184 LYS A CA 1
ATOM 1423 C C . LYS A 1 184 ? 25.359 -6.551 -61.018 1.00 65.56 184 LYS A C 1
ATOM 1425 O O . LYS A 1 184 ? 25.200 -7.764 -60.888 1.00 65.56 184 LYS A O 1
ATOM 1430 N N . PRO A 1 185 ? 26.060 -6.038 -62.047 1.00 60.75 185 PRO A N 1
ATOM 1431 C CA . PRO A 1 185 ? 26.735 -6.900 -63.008 1.00 60.75 185 PRO A CA 1
ATOM 1432 C C . PRO A 1 185 ? 27.811 -7.715 -62.285 1.00 60.75 185 PRO A C 1
ATOM 1434 O O . PRO A 1 185 ? 28.606 -7.164 -61.520 1.00 60.75 185 PRO A O 1
ATOM 1437 N N . ALA A 1 186 ? 27.799 -9.030 -62.508 1.00 60.22 186 ALA A N 1
ATOM 1438 C CA . ALA A 1 186 ? 28.877 -9.911 -62.090 1.00 60.22 186 ALA A CA 1
ATOM 1439 C C . ALA A 1 186 ? 30.148 -9.474 -62.827 1.00 60.22 186 ALA A C 1
ATOM 1441 O O . ALA A 1 186 ? 30.172 -9.479 -64.058 1.00 60.22 186 ALA A O 1
ATOM 1442 N N . ASN A 1 187 ? 31.150 -9.038 -62.071 1.00 51.84 187 ASN A N 1
ATOM 1443 C CA . ASN A 1 187 ? 32.500 -8.810 -62.569 1.00 51.84 187 ASN A CA 1
ATOM 1444 C C . ASN A 1 187 ? 33.384 -9.942 -62.061 1.00 51.84 187 ASN A C 1
ATOM 1446 O O . ASN A 1 187 ? 33.261 -10.240 -60.849 1.00 51.84 187 ASN A O 1
#

Secondary structure (DSSP, 8-state):
-PPPP--TTEEEEEEE-TTS-EEEEEEE-GGGGEETTEEPPTTEEEETTTTEEEE-TTS--PPPPP-TTEEEEEEE-TTS-EEEEEEEPP-----------TT-----PPTTEEEESSEE-SPPPBTTTTTSPP----SSEE-SEEEEPTTEEES-SS-GGG-EEEHHHHHHHHHHHHHHHHTSPP-

InterPro domains:
  IPR002919 Trypsin Inhibitor-like, cysteine rich domain [PF01826] (109-170)
  IPR036084 Serine protease inhibitor-like superfamily [SSF57567] (107-170)

Foldseek 3Di:
DQDDQAAQQWDWDFDQPPVRDTDTDIDHDQVQQQQPPDGHDQQWGADVVVSDTDGDPSADPDDDPDDPQWDWDFDQDPRSHTDTDIDRPPPPPPPVPPPPPPDDDPPDQAPQWDWDQFDDPFDFAELVCVPPDGPDDDPHGDHTDTDHDPQWGHPDPVDSNNDTDHNVVSVVVVVVVVVVVVVDDDD